Protein AF-A0A9E2BIF4-F1 (afdb_monomer)

Mean predicted aligned error: 12.52 Å

Radius of gyration: 29.65 Å; Cα contacts (8 Å, |Δi|>4): 541; chains: 1; bounding box: 68×60×76 Å

Secondary structure (DSSP, 8-state):
--TTS---GGG-SS-------HHHHHHHHHHHHHHT--PPP--TTS---PEEE-B-GGGGGG--EEEEEPPSEEEPP--GGG--GGGSPP--B---S-----EEEEEETTTTEEEEEEE---S--SSHHHHHHHHHHHHHHHHT-TT-HHHHHHHHHHHIIIIIBSS---TT-HHHHHHHTSHHHHHHHHHHHHHHHHTTSEEE----EEEEEEGGGPPPEEE-S-EE--SSSSBSSEE-SSHHHHHHHHHHHH-BTEEEEEE--TTT---EEEE-TTS-EEEE--SEEEEESSTT-EEEEEEESS--TTHHHHHHHHHHHHHHHHHHHSS-EEEEEEEHHHHHHS---BHHHHHHHH-

Organism: Psychracetigena formicireducens (NCBI:txid2986056)

pLDDT: mean 86.53, std 12.21, range [43.53, 98.62]

Nearest PDB structures (foldseek):
  3zgp-assembly1_A  TM=3.356E-01  e=3.581E+00  Enterococcus faecium
  6th6-assembly1_BQ  TM=1.571E-01  e=1.096E+00  Thermococcus kodakarensis KOD1
  2wg7-assembly2_B  TM=2.438E-01  e=8.202E+00  Oryza sativa

Foldseek 3Di:
DPLPDDADPVPDPDDDDDDDDVVVVVVVVVVCVVVVHDHDDDDPPPDQPWDKKAFDPVQLVLKDKAFDKDAQKDFDDDDLVVDDLVPFAFQAAALDPDFDWDWDWDADPVPRDTPDTDTDPDPQPPFLLSLLLVLLVLLCVLLVPPPCSVNRSVSSVCCLQPGHHNHGDDRRPRSSSVVSSDPVSSVVSSCSSNVVCNVVRIHGDQMAGDGMQIPNVQDIDTANDDWAQASQERIRTARDPDPLVNVVRVLLRQAAFWRHKHFFDVSSVDWHWWQFPSGDTDIGTFTMWTFGPPQREIEGEHEAADDDRRPVRNQVRVQVVQVSCCVNPVHHYYYFYHYSVVPVVDDHRHPVVVVVVRD

Sequence (359 aa):
MFPEEDANIDKSVNVLEVIGPPGLIDILEELENQEGIKFAEFDTGKSLNLTTIFVDENKLDKDIEIPILSPRILIREFYLDEIEIENLPTLSLPLENKVLEMEYIAVDMLKGMEVIKRKWDLPVPQDSKSVIAYYTDQILKQLKIGGAFASFYPLVKKYVVEKLFTEKVDLEDPRVLYKLSSPEVQEQLINLFVNAFKDMTFTEREPKKKDDIKLSDTRPFVWSKLVYPANRCIFNYVPCDNDFETDFAKFLDRADGVTAFSKIVPKIGFFVEYKDSRDNLRLYYPDFVAVTTDESEQIIVETKGREDIDVEPKDKRMRKWCEDVTRLTGSKWSFIRVDQEEFEKYRFKSIKELIATLS

Structure (mmCIF, N/CA/C/O backbone):
data_AF-A0A9E2BIF4-F1
#
_entry.id   AF-A0A9E2BIF4-F1
#
loop_
_atom_site.group_PDB
_atom_site.id
_atom_site.type_symbol
_atom_site.label_atom_id
_atom_site.label_alt_id
_atom_site.label_comp_id
_atom_site.label_asym_id
_atom_site.label_entity_id
_atom_site.label_seq_id
_atom_site.pdbx_PDB_ins_code
_atom_site.Cartn_x
_atom_site.Cartn_y
_atom_site.Cartn_z
_atom_site.occupancy
_atom_site.B_iso_or_equiv
_atom_site.auth_seq_id
_atom_site.auth_comp_id
_atom_site.auth_asym_id
_atom_site.auth_atom_id
_atom_site.pdbx_PDB_model_num
ATOM 1 N N . MET A 1 1 ? -15.741 34.163 -1.294 1.00 49.94 1 MET A N 1
ATOM 2 C CA . MET A 1 1 ? -15.495 33.986 -2.741 1.00 49.94 1 MET A CA 1
ATOM 3 C C . MET A 1 1 ? -15.403 35.388 -3.321 1.00 49.94 1 MET A C 1
ATOM 5 O O . MET A 1 1 ? -16.166 36.220 -2.852 1.00 49.94 1 MET A O 1
ATOM 9 N N . PHE A 1 2 ? -14.431 35.708 -4.177 1.00 52.91 2 PHE A N 1
ATOM 10 C CA . PHE A 1 2 ? -14.283 37.067 -4.715 1.00 52.91 2 PHE A CA 1
ATOM 11 C C . PHE A 1 2 ? -15.405 37.306 -5.738 1.00 52.91 2 PHE A C 1
ATOM 13 O O . PHE A 1 2 ? -15.344 36.707 -6.806 1.00 52.91 2 PHE A O 1
ATOM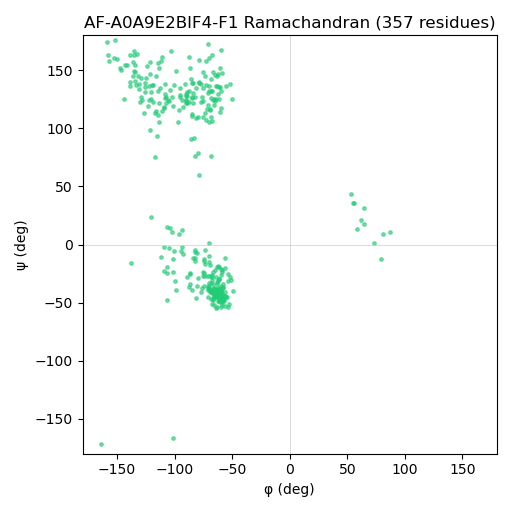 20 N N . PRO A 1 3 ? -16.437 38.120 -5.441 1.00 55.25 3 PRO A N 1
ATOM 21 C CA . PRO A 1 3 ? -17.610 38.259 -6.316 1.00 55.25 3 PRO A CA 1
ATOM 22 C C . PRO A 1 3 ? -17.296 39.001 -7.623 1.00 55.25 3 PRO A C 1
ATOM 24 O O . PRO A 1 3 ? -18.130 39.075 -8.515 1.00 55.25 3 PRO A O 1
ATOM 27 N N . GLU A 1 4 ? -16.102 39.593 -7.711 1.00 54.81 4 GLU A N 1
ATOM 28 C CA . GLU A 1 4 ? -15.666 40.428 -8.831 1.00 54.81 4 GLU A CA 1
ATOM 29 C C . GLU A 1 4 ? -14.881 39.655 -9.905 1.00 54.81 4 GLU A C 1
ATOM 31 O O . GLU A 1 4 ? -14.506 40.239 -10.920 1.00 54.81 4 GLU A O 1
ATOM 36 N N . GLU A 1 5 ? -14.629 38.356 -9.714 1.00 57.72 5 GLU A N 1
ATOM 37 C CA . GLU A 1 5 ? -13.956 37.510 -10.705 1.00 57.72 5 GLU A CA 1
ATOM 38 C C . GLU A 1 5 ? -14.950 36.537 -11.354 1.00 57.72 5 GLU A C 1
ATOM 40 O O . GLU A 1 5 ? -15.569 35.721 -10.673 1.00 57.72 5 GLU A O 1
ATOM 45 N N . ASP A 1 6 ? -15.077 36.592 -12.685 1.00 59.25 6 ASP A N 1
ATOM 46 C CA . ASP A 1 6 ? -15.857 35.611 -13.445 1.00 59.25 6 ASP A CA 1
ATOM 47 C C . ASP A 1 6 ? -15.264 34.205 -13.257 1.00 59.25 6 ASP A C 1
ATOM 49 O O . ASP A 1 6 ? -14.083 33.966 -13.542 1.00 59.25 6 ASP A O 1
ATOM 53 N N . ALA A 1 7 ? -16.095 33.254 -12.825 1.00 63.12 7 ALA A N 1
ATOM 54 C CA . ALA A 1 7 ? -15.699 31.860 -12.681 1.00 63.12 7 ALA A CA 1
ATOM 55 C C . ALA A 1 7 ? -15.254 31.290 -14.041 1.00 63.12 7 ALA A C 1
ATOM 57 O O . ALA A 1 7 ? -16.043 31.161 -14.978 1.00 63.12 7 ALA A O 1
ATOM 58 N N . ASN A 1 8 ? -13.969 30.947 -14.158 1.00 68.00 8 ASN A N 1
ATOM 59 C CA . ASN A 1 8 ? -13.378 30.414 -15.382 1.00 68.00 8 ASN A CA 1
ATOM 60 C C . ASN A 1 8 ? -12.664 29.090 -15.087 1.00 68.00 8 ASN A C 1
ATOM 62 O O . ASN A 1 8 ? -11.640 29.058 -14.397 1.00 68.00 8 ASN A O 1
ATOM 66 N N . ILE A 1 9 ? -13.208 28.003 -15.639 1.00 66.88 9 ILE A N 1
ATOM 67 C CA . ILE A 1 9 ? -12.708 26.634 -15.455 1.00 66.88 9 ILE A CA 1
ATOM 68 C C . ILE A 1 9 ? -11.255 26.511 -15.943 1.00 66.88 9 ILE A C 1
ATOM 70 O O . ILE A 1 9 ? -10.433 25.916 -15.254 1.00 66.88 9 ILE A O 1
ATOM 74 N N . ASP A 1 10 ? -10.901 27.156 -17.059 1.00 66.69 10 ASP A N 1
ATOM 75 C CA . ASP A 1 10 ? -9.570 27.056 -17.681 1.00 66.69 10 ASP A CA 1
ATOM 76 C C . ASP A 1 10 ? -8.472 27.816 -16.915 1.00 66.69 10 ASP A C 1
ATOM 78 O O . ASP A 1 10 ? -7.282 27.597 -17.143 1.00 66.69 10 ASP A O 1
ATOM 82 N N . LYS A 1 11 ? -8.849 28.736 -16.018 1.00 66.12 11 LYS A N 1
ATOM 83 C CA . LYS A 1 11 ? -7.914 29.529 -15.196 1.00 66.12 11 LYS A CA 1
ATOM 84 C C . LYS A 1 11 ? -7.844 29.066 -13.741 1.00 66.12 11 LYS A C 1
ATOM 86 O O . LYS A 1 11 ? -7.080 29.630 -12.958 1.00 66.12 11 LYS A O 1
ATOM 91 N N . SER A 1 12 ? -8.644 28.070 -13.371 1.00 65.44 12 SER A N 1
ATOM 92 C CA . SER A 1 12 ? -8.775 27.612 -11.991 1.00 65.44 12 SER A CA 1
ATOM 93 C C . SER A 1 12 ? -7.729 26.547 -11.657 1.00 65.44 12 SER A C 1
ATOM 95 O O . SER A 1 12 ? -7.558 25.579 -12.389 1.00 65.44 12 SER A O 1
ATOM 97 N N . VAL A 1 13 ? -7.038 26.705 -10.521 1.00 61.66 13 VAL A N 1
ATOM 98 C CA . VAL A 1 13 ? -6.048 25.719 -10.033 1.00 61.66 13 VAL A CA 1
ATOM 99 C C . VAL A 1 13 ? -6.730 24.435 -9.548 1.00 61.66 13 VAL A C 1
ATOM 101 O O . VAL A 1 13 ? -6.180 23.350 -9.690 1.00 61.66 13 VAL A O 1
ATOM 104 N N . ASN A 1 14 ? -7.934 24.555 -8.980 1.00 55.91 14 ASN A N 1
ATOM 105 C CA . ASN A 1 14 ? -8.758 23.433 -8.539 1.00 55.91 14 ASN A CA 1
ATOM 106 C C . ASN A 1 14 ? -10.192 23.636 -9.027 1.00 55.91 14 ASN A C 1
ATOM 108 O O . ASN A 1 14 ? -10.726 24.739 -8.918 1.00 55.91 14 ASN A O 1
ATOM 112 N N . VAL A 1 15 ? -10.814 22.563 -9.514 1.00 71.75 15 VAL A N 1
ATOM 113 C CA . VAL A 1 15 ? -12.198 22.554 -10.003 1.00 71.75 15 VAL A CA 1
ATOM 114 C C . VAL A 1 15 ? -12.967 21.464 -9.259 1.00 71.75 15 VAL A C 1
ATOM 116 O O . VAL A 1 15 ? -12.493 20.333 -9.151 1.00 71.75 15 VAL A O 1
ATOM 119 N N . LEU A 1 16 ? -14.142 21.811 -8.730 1.00 70.38 16 LEU A N 1
ATOM 120 C CA . LEU A 1 16 ? -15.109 20.862 -8.182 1.00 70.38 16 LEU A CA 1
ATOM 121 C C . LEU A 1 16 ? -16.326 20.836 -9.102 1.00 70.38 16 LEU A C 1
ATOM 123 O O . LEU A 1 16 ? -17.043 21.828 -9.210 1.00 70.38 16 LEU A O 1
ATOM 127 N N . GLU A 1 17 ? -16.559 19.698 -9.743 1.00 74.25 17 GLU A N 1
ATOM 128 C CA . GLU A 1 17 ? -17.720 19.490 -10.604 1.00 74.25 17 GLU A CA 1
ATOM 129 C C . GLU A 1 17 ? -18.877 18.923 -9.776 1.00 74.25 17 GLU A C 1
ATOM 131 O O . GLU A 1 17 ? -18.746 17.884 -9.124 1.00 74.25 17 GLU A O 1
ATOM 136 N N . VAL A 1 18 ? -20.021 19.610 -9.795 1.00 72.06 18 VAL A N 1
ATOM 137 C CA . VAL A 1 18 ? -21.237 19.182 -9.097 1.00 72.06 18 VAL A CA 1
ATOM 138 C C . VAL A 1 18 ? -22.263 18.745 -10.135 1.00 72.06 18 VAL A C 1
ATOM 140 O O . VAL A 1 18 ? -22.687 19.536 -10.970 1.00 72.06 18 VAL A O 1
ATOM 143 N N . ILE A 1 19 ? -22.667 17.475 -10.081 1.00 76.56 19 ILE A N 1
ATOM 144 C CA . ILE A 1 19 ? -23.701 16.902 -10.951 1.00 76.56 19 ILE A CA 1
ATOM 145 C C . ILE A 1 19 ? -24.818 16.378 -10.054 1.00 76.56 19 ILE A C 1
ATOM 147 O O . ILE A 1 19 ? -24.569 15.561 -9.164 1.00 76.56 19 ILE A O 1
ATOM 151 N N . GLY A 1 20 ? -26.052 16.824 -10.281 1.00 75.50 20 GLY A N 1
ATOM 152 C CA . GLY A 1 20 ? -27.176 16.425 -9.442 1.00 75.50 20 GLY A CA 1
ATOM 153 C C . GLY A 1 20 ? -28.548 16.579 -10.093 1.00 75.50 20 GLY A C 1
ATOM 154 O O . GLY A 1 20 ? -28.659 17.057 -11.221 1.00 75.50 20 GLY A O 1
ATOM 155 N N . PRO A 1 21 ? -29.603 16.120 -9.398 1.00 85.81 21 PRO A N 1
ATOM 156 C CA . PRO A 1 21 ? -30.980 16.239 -9.864 1.00 85.81 21 PRO A CA 1
ATOM 157 C C . PRO A 1 21 ? -31.432 17.712 -9.891 1.00 85.81 21 PRO A C 1
ATOM 159 O O . PRO A 1 21 ? -30.842 18.524 -9.180 1.00 85.81 21 PRO A O 1
ATOM 162 N N . PRO A 1 22 ? -32.521 18.053 -10.610 1.00 85.50 22 PRO A N 1
ATOM 163 C CA . PRO A 1 22 ? -33.016 19.431 -10.718 1.00 85.50 22 PRO A CA 1
ATOM 164 C C . PRO A 1 22 ? -33.167 20.151 -9.372 1.00 85.50 22 PRO A C 1
ATOM 166 O O . PRO A 1 22 ? -32.723 21.278 -9.232 1.00 85.50 22 PRO A O 1
ATOM 169 N N . GLY A 1 23 ? -33.656 19.457 -8.337 1.00 88.94 23 GLY A N 1
ATOM 170 C CA . GLY A 1 23 ? -33.804 20.057 -7.006 1.00 88.94 23 GLY A CA 1
ATOM 171 C C . GLY A 1 23 ? -32.488 20.450 -6.319 1.00 88.94 23 GLY A C 1
ATOM 172 O O . GLY A 1 23 ? -32.511 21.295 -5.436 1.00 88.94 23 GLY A O 1
ATOM 173 N N . LEU A 1 24 ? -31.342 19.863 -6.695 1.00 85.75 24 LEU A N 1
ATOM 174 C CA . LEU A 1 24 ? -30.034 20.350 -6.238 1.00 85.75 24 LEU A CA 1
ATOM 175 C C . LEU A 1 24 ? -29.637 21.627 -6.988 1.00 85.75 24 LEU A C 1
ATOM 177 O O . LEU A 1 24 ? -29.050 22.515 -6.382 1.00 85.75 24 LEU A O 1
ATOM 181 N N . ILE A 1 25 ? -29.962 21.710 -8.281 1.00 84.31 25 ILE A N 1
ATOM 182 C CA . ILE A 1 25 ? -29.685 22.886 -9.113 1.00 84.31 25 ILE A CA 1
ATOM 183 C C . ILE A 1 25 ? -30.473 24.091 -8.596 1.00 84.31 25 ILE A C 1
ATOM 185 O O . ILE A 1 25 ? -29.873 25.135 -8.380 1.00 84.31 25 ILE A O 1
ATOM 189 N N . ASP A 1 26 ? -31.753 23.908 -8.255 1.00 87.38 26 ASP A N 1
ATOM 190 C CA . ASP A 1 26 ? -32.592 24.967 -7.673 1.00 87.38 26 ASP A CA 1
ATOM 191 C C . ASP A 1 26 ? -31.975 25.550 -6.383 1.00 87.38 26 ASP A C 1
ATOM 193 O O . ASP A 1 26 ? -31.964 26.761 -6.172 1.00 87.38 26 ASP A O 1
ATOM 197 N N . ILE A 1 27 ? -31.413 24.686 -5.524 1.00 89.06 27 ILE A N 1
ATOM 198 C CA . ILE A 1 27 ? -30.732 25.103 -4.286 1.00 89.06 27 ILE A CA 1
ATOM 199 C C . ILE A 1 27 ? -29.452 25.887 -4.600 1.00 89.06 27 ILE A C 1
ATOM 201 O O . ILE A 1 27 ? -29.149 26.869 -3.923 1.00 89.06 27 ILE A O 1
ATOM 205 N N . LEU A 1 28 ? -28.680 25.452 -5.600 1.00 86.12 28 LEU A N 1
ATOM 206 C CA . LEU A 1 28 ? -27.451 26.137 -6.002 1.00 86.12 28 LEU A CA 1
ATOM 207 C C . LEU A 1 28 ? -27.752 27.515 -6.602 1.00 86.12 28 LEU A C 1
ATOM 209 O O . LEU A 1 28 ? -27.087 28.473 -6.221 1.00 86.12 28 LEU A O 1
ATOM 213 N N . GLU A 1 29 ? -28.781 27.635 -7.443 1.00 85.75 29 GLU A N 1
ATOM 214 C CA . GLU A 1 29 ? -29.242 28.919 -7.991 1.00 85.75 29 GLU A CA 1
ATOM 215 C C . GLU A 1 29 ? -29.728 29.869 -6.883 1.00 85.75 29 GLU A C 1
ATOM 217 O O . GLU A 1 29 ? -29.462 31.074 -6.912 1.00 85.75 29 GLU A O 1
ATOM 222 N N . GLU A 1 30 ? -30.427 29.356 -5.864 1.00 88.62 30 GLU A N 1
ATOM 223 C CA . GLU A 1 30 ? -30.837 30.169 -4.715 1.00 88.62 30 GLU A CA 1
ATOM 224 C C . GLU A 1 30 ? -29.617 30.708 -3.946 1.00 88.62 30 GLU A C 1
ATOM 226 O O . GLU A 1 30 ? -29.583 31.888 -3.587 1.00 88.62 30 GLU A O 1
ATOM 231 N N . LEU A 1 31 ? -28.588 29.878 -3.753 1.00 85.81 31 LEU A N 1
ATOM 232 C CA . LEU A 1 31 ? -27.338 30.270 -3.096 1.00 85.81 31 LEU A CA 1
ATOM 233 C C . LEU A 1 31 ? -26.527 31.281 -3.918 1.00 85.81 31 LEU A C 1
ATOM 235 O O . LEU A 1 31 ? -26.012 32.240 -3.346 1.00 85.81 31 LEU A O 1
ATOM 239 N N . GLU A 1 32 ? -26.443 31.114 -5.240 1.00 85.06 32 GLU A N 1
ATOM 240 C CA . GLU A 1 32 ? -25.818 32.089 -6.147 1.00 85.06 32 GLU A CA 1
ATOM 241 C C . GLU A 1 32 ? -26.442 33.477 -5.993 1.00 85.06 32 GLU A C 1
ATOM 243 O O . GLU A 1 32 ? -25.736 34.478 -5.855 1.00 85.06 32 GLU A O 1
ATOM 248 N N . ASN A 1 33 ? -27.776 33.531 -5.936 1.00 85.75 33 ASN A N 1
ATOM 249 C CA . ASN A 1 33 ? -28.519 34.775 -5.763 1.00 85.75 33 ASN A CA 1
ATOM 250 C C . ASN A 1 33 ? -28.322 35.400 -4.373 1.00 85.75 33 ASN A C 1
ATOM 252 O O . ASN A 1 33 ? -28.224 36.623 -4.264 1.00 85.75 33 ASN A O 1
ATOM 256 N N . GLN A 1 34 ? -28.275 34.587 -3.312 1.00 86.19 34 GLN A N 1
ATOM 257 C CA . GLN A 1 34 ? -28.075 35.069 -1.940 1.00 86.19 34 GLN A CA 1
ATOM 258 C C . GLN A 1 34 ? -26.660 35.616 -1.715 1.00 86.19 34 GLN A C 1
ATOM 260 O O . GLN A 1 34 ? -26.496 36.649 -1.065 1.00 86.19 34 GLN A O 1
ATOM 265 N N . GLU A 1 35 ? -25.650 34.940 -2.261 1.00 83.38 35 GLU A N 1
ATOM 266 C CA . GLU A 1 35 ? -24.234 35.273 -2.071 1.00 83.38 35 GLU A CA 1
ATOM 267 C C . GLU A 1 35 ? -23.687 36.210 -3.164 1.00 83.38 35 GLU A C 1
ATOM 269 O O . GLU A 1 35 ? -22.562 36.701 -3.056 1.00 83.38 35 GLU A O 1
ATOM 274 N N . GLY A 1 36 ? -24.468 36.481 -4.217 1.00 82.12 36 GLY A N 1
ATOM 275 C CA . GLY A 1 36 ? -24.064 37.330 -5.340 1.00 82.12 36 GLY A CA 1
ATOM 276 C C . GLY A 1 36 ? -22.896 36.752 -6.142 1.00 82.12 36 GLY A C 1
ATOM 277 O O . GLY A 1 36 ? -22.074 37.507 -6.658 1.00 82.12 36 GLY A O 1
ATOM 278 N N . ILE A 1 37 ? -22.797 35.423 -6.212 1.00 80.19 37 ILE A N 1
ATOM 279 C CA . ILE A 1 37 ? -21.755 34.691 -6.943 1.00 80.19 37 ILE A CA 1
ATOM 280 C C . ILE A 1 37 ? -22.369 33.961 -8.133 1.00 80.19 37 ILE A C 1
ATOM 282 O O . ILE A 1 37 ? -23.559 33.667 -8.134 1.00 80.19 37 ILE A O 1
ATOM 286 N N . LYS A 1 38 ? -21.547 33.637 -9.132 1.00 79.75 38 LYS A N 1
ATOM 287 C CA . LYS A 1 38 ? -21.959 32.799 -10.258 1.00 79.75 38 LYS A CA 1
ATOM 288 C C . LYS A 1 38 ? -20.972 31.655 -10.453 1.00 79.75 38 LYS A C 1
ATOM 290 O O . LYS A 1 38 ? -19.771 31.886 -10.596 1.00 79.75 38 LYS A O 1
ATOM 295 N N . PHE A 1 39 ? -21.469 30.429 -10.448 1.00 79.88 39 PHE A N 1
ATOM 296 C CA . PHE A 1 39 ? -20.730 29.226 -10.778 1.00 79.88 39 PHE A CA 1
ATOM 297 C C . PHE A 1 39 ? -20.534 29.134 -12.295 1.00 79.88 39 PHE A C 1
ATOM 299 O O . PHE A 1 39 ? -21.342 29.608 -13.096 1.00 79.88 39 PHE A O 1
ATOM 306 N N . ALA A 1 40 ? -19.421 28.533 -12.708 1.00 76.44 40 ALA A N 1
ATOM 307 C CA . ALA A 1 40 ? -19.163 28.294 -14.120 1.00 76.44 40 ALA A CA 1
ATOM 308 C C . ALA A 1 40 ? -20.012 27.116 -14.620 1.00 76.44 40 ALA A C 1
ATOM 310 O O . ALA A 1 40 ? -19.948 26.020 -14.064 1.00 76.44 40 ALA A O 1
ATOM 311 N N . GLU A 1 41 ? -20.761 27.328 -15.700 1.00 74.12 41 GLU A N 1
ATOM 312 C CA . GLU A 1 41 ? -21.452 26.261 -16.425 1.00 74.12 41 GLU A CA 1
ATOM 313 C C . GLU A 1 41 ? -20.527 25.628 -17.475 1.00 74.12 41 GLU A C 1
ATOM 315 O O . GLU A 1 41 ? -19.646 26.286 -18.037 1.00 74.12 41 GLU A O 1
ATOM 320 N N . PHE A 1 42 ? -20.750 24.351 -17.787 1.00 69.94 42 PHE A N 1
ATOM 321 C CA . PHE A 1 42 ? -20.053 23.653 -18.865 1.00 69.94 42 PHE A CA 1
ATOM 322 C C . PHE A 1 42 ? -21.025 22.834 -19.720 1.00 69.94 42 PHE A C 1
ATOM 324 O O . PHE A 1 42 ? -22.038 22.324 -19.245 1.00 69.94 42 PHE A O 1
ATOM 331 N N . ASP A 1 43 ? -20.708 22.707 -21.008 1.00 71.44 43 ASP A N 1
ATOM 332 C CA . ASP A 1 43 ? -21.519 21.946 -21.957 1.00 71.44 43 ASP A CA 1
ATOM 333 C C . ASP A 1 43 ? -21.330 20.436 -21.750 1.00 71.44 43 ASP A C 1
ATOM 335 O O . ASP A 1 43 ? -20.283 19.872 -22.078 1.00 71.44 43 ASP A O 1
ATOM 339 N N . THR A 1 44 ? -22.368 19.773 -21.240 1.00 65.25 44 THR A N 1
ATOM 340 C CA . THR A 1 44 ? -22.405 18.312 -21.052 1.00 65.25 44 THR A CA 1
ATOM 341 C C . THR A 1 44 ? -22.474 17.528 -22.369 1.00 65.25 44 THR A C 1
ATOM 343 O O . THR A 1 44 ? -22.200 16.329 -22.381 1.00 65.25 44 THR A O 1
ATOM 346 N N . GLY A 1 45 ? -22.805 18.184 -23.488 1.00 68.19 45 GLY A N 1
ATOM 347 C CA . GLY A 1 45 ? -22.784 17.613 -24.836 1.00 68.19 45 GLY A CA 1
ATOM 348 C C . GLY A 1 45 ? -21.401 17.620 -25.493 1.00 68.19 45 GLY A C 1
ATOM 349 O O . GLY A 1 45 ? -21.200 16.956 -26.515 1.00 68.19 45 GLY A O 1
ATOM 350 N N . LYS A 1 46 ? -20.423 18.330 -24.915 1.00 70.62 46 LYS A N 1
ATOM 351 C CA . LYS A 1 46 ? -19.043 18.354 -25.405 1.00 70.62 46 LYS A CA 1
ATOM 352 C C . LYS A 1 46 ? -18.393 16.993 -25.153 1.00 70.62 46 LYS A C 1
ATOM 354 O O . LYS A 1 46 ? -18.201 16.582 -24.012 1.00 70.62 46 LYS A O 1
ATOM 359 N N . SER A 1 47 ? -18.023 16.285 -26.222 1.00 60.81 47 SER A N 1
ATOM 360 C CA . SER A 1 47 ? -17.351 14.987 -26.103 1.00 60.81 47 SER A CA 1
ATOM 361 C C . SER A 1 47 ? -16.034 15.137 -25.338 1.00 60.81 47 SER A C 1
ATOM 363 O O . SER A 1 47 ? -15.117 15.816 -25.811 1.00 60.81 47 SER A O 1
ATOM 365 N N . LEU A 1 48 ? -15.922 14.480 -24.184 1.00 65.69 48 LEU A N 1
ATOM 366 C CA . LEU A 1 48 ? -14.657 14.359 -23.468 1.00 65.69 48 LEU A CA 1
ATOM 367 C C . LEU A 1 48 ? -13.725 13.472 -24.297 1.00 65.69 48 LEU A C 1
ATOM 369 O O . LEU A 1 48 ? -13.954 12.271 -24.439 1.00 65.69 48 LEU A O 1
ATOM 373 N N . ASN A 1 49 ? -12.681 14.068 -24.870 1.00 68.94 49 ASN A N 1
ATOM 374 C CA . ASN A 1 49 ? -11.644 13.313 -25.562 1.00 68.94 49 ASN A CA 1
ATOM 375 C C . ASN A 1 49 ? -10.688 12.724 -24.518 1.00 68.94 49 ASN A C 1
ATOM 377 O O . ASN A 1 49 ? -9.638 13.293 -24.228 1.00 68.94 49 ASN A O 1
ATOM 381 N N . LEU A 1 50 ? -11.115 11.633 -23.881 1.00 80.88 50 LEU A N 1
ATOM 382 C CA . LEU A 1 50 ? -10.310 10.936 -22.888 1.00 80.88 50 LEU A CA 1
ATOM 383 C C . LEU A 1 50 ? -9.374 9.954 -23.585 1.00 80.88 50 LEU A C 1
ATOM 385 O O . LEU A 1 50 ? -9.804 9.091 -24.355 1.00 80.88 50 LEU A O 1
ATOM 389 N N . THR A 1 51 ? -8.087 10.058 -23.277 1.00 91.12 51 THR A N 1
ATOM 390 C CA . THR A 1 51 ? -7.081 9.155 -23.826 1.00 91.12 51 THR A CA 1
ATOM 391 C C . THR A 1 51 ? -7.326 7.749 -23.293 1.00 91.12 51 THR A C 1
ATOM 393 O O . THR A 1 51 ? -7.379 7.524 -22.085 1.00 91.12 51 THR A O 1
ATOM 396 N N . THR A 1 52 ? -7.468 6.777 -24.190 1.00 95.81 52 THR A N 1
ATOM 397 C CA . THR A 1 52 ? -7.472 5.363 -23.804 1.00 95.81 52 THR A CA 1
ATOM 398 C C . THR A 1 52 ? -6.043 4.841 -23.844 1.00 95.81 52 THR A C 1
ATOM 400 O O . THR A 1 52 ? -5.370 4.944 -24.871 1.00 95.81 52 THR A O 1
ATOM 403 N N . ILE A 1 53 ? -5.587 4.287 -22.727 1.00 97.88 53 ILE A N 1
ATOM 404 C CA . ILE A 1 53 ? -4.308 3.598 -22.599 1.00 97.88 53 ILE A CA 1
ATOM 405 C C . ILE A 1 53 ? -4.529 2.129 -22.934 1.00 97.88 53 ILE A C 1
ATOM 407 O O . ILE A 1 53 ? -5.430 1.491 -22.388 1.00 97.88 53 ILE A O 1
ATOM 411 N N . PHE A 1 54 ? -3.728 1.601 -23.849 1.00 97.75 54 PHE A N 1
ATOM 412 C CA . PHE A 1 54 ? -3.783 0.213 -24.289 1.00 97.75 54 PHE A CA 1
ATOM 413 C C . PHE A 1 54 ? -2.397 -0.268 -24.722 1.00 97.75 54 PHE A C 1
ATOM 415 O O . PHE A 1 54 ? -1.504 0.534 -24.999 1.00 97.75 54 PHE A O 1
ATOM 422 N N . VAL A 1 55 ? -2.220 -1.587 -24.743 1.00 98.19 55 VAL A N 1
ATOM 423 C CA . VAL A 1 55 ? -0.989 -2.255 -25.184 1.00 98.19 55 VAL A CA 1
ATOM 424 C C . VAL A 1 55 ? -0.771 -1.989 -26.673 1.00 98.19 55 VAL A C 1
ATOM 426 O O . VAL A 1 55 ? -1.642 -2.292 -27.485 1.00 98.19 55 VAL A O 1
ATOM 429 N N . ASP A 1 56 ? 0.379 -1.426 -27.036 1.00 97.94 56 ASP A N 1
ATOM 430 C CA . ASP A 1 56 ? 0.768 -1.239 -28.433 1.00 97.94 56 ASP A CA 1
ATOM 431 C C . ASP A 1 56 ? 1.419 -2.526 -28.951 1.00 97.94 56 ASP A C 1
ATOM 433 O O . ASP A 1 56 ? 2.516 -2.900 -28.531 1.00 97.94 56 ASP A O 1
ATOM 437 N N . GLU A 1 57 ? 0.750 -3.210 -29.882 1.00 96.25 57 GLU A N 1
ATOM 438 C CA . GLU A 1 57 ? 1.227 -4.473 -30.464 1.00 96.25 57 GLU A CA 1
ATOM 439 C C . GLU A 1 57 ? 2.592 -4.337 -31.163 1.00 96.25 57 GLU A C 1
ATOM 441 O O . GLU A 1 57 ? 3.320 -5.321 -31.298 1.00 96.25 57 GLU A O 1
ATOM 446 N N . ASN A 1 58 ? 2.993 -3.123 -31.559 1.00 97.38 58 ASN A N 1
ATOM 447 C CA . ASN A 1 58 ? 4.309 -2.874 -32.153 1.00 97.38 58 ASN A CA 1
ATOM 448 C C . ASN A 1 58 ? 5.435 -2.764 -31.113 1.00 97.38 58 ASN A C 1
ATOM 450 O O . ASN A 1 58 ? 6.599 -2.671 -31.497 1.00 97.38 58 ASN A O 1
ATOM 454 N N . LYS A 1 59 ? 5.101 -2.748 -29.816 1.00 97.62 59 LYS A N 1
ATOM 455 C CA . LYS A 1 59 ? 6.035 -2.578 -28.693 1.00 97.62 59 LYS A CA 1
ATOM 456 C C . LYS A 1 59 ? 6.022 -3.770 -27.733 1.00 97.62 59 LYS A C 1
ATOM 458 O O . LYS A 1 59 ? 6.381 -3.634 -26.565 1.00 97.62 59 LYS A O 1
ATOM 463 N N . LEU A 1 60 ? 5.616 -4.952 -28.204 1.00 97.19 60 LEU A N 1
ATOM 464 C CA . LEU A 1 60 ? 5.613 -6.183 -27.399 1.00 97.19 60 LEU A CA 1
ATOM 465 C C . LEU A 1 60 ? 7.016 -6.594 -26.920 1.00 97.19 60 LEU A C 1
ATOM 467 O O . LEU A 1 60 ? 7.144 -7.326 -25.945 1.00 97.19 60 LEU A O 1
ATOM 471 N N . ASP A 1 61 ? 8.078 -6.102 -27.560 1.00 96.19 61 ASP A N 1
ATOM 472 C CA . ASP A 1 61 ? 9.460 -6.262 -27.100 1.00 96.19 61 ASP A CA 1
ATOM 473 C C . ASP A 1 61 ? 9.805 -5.388 -25.873 1.00 96.19 61 ASP A C 1
ATOM 475 O O . ASP A 1 61 ? 10.909 -5.494 -25.340 1.00 96.19 61 ASP A O 1
ATOM 479 N N . LYS A 1 62 ? 8.880 -4.526 -25.424 1.00 97.81 62 LYS A N 1
ATOM 480 C CA . LYS A 1 62 ? 8.973 -3.693 -24.208 1.00 97.81 62 LYS A CA 1
ATOM 481 C C . LYS A 1 62 ? 8.131 -4.220 -23.050 1.00 97.81 62 LYS A C 1
ATOM 483 O O . LYS A 1 62 ? 7.878 -3.486 -22.096 1.00 97.81 62 LYS A O 1
ATOM 488 N N . ASP A 1 63 ? 7.666 -5.460 -23.143 1.00 97.88 63 ASP A N 1
ATOM 489 C CA . ASP A 1 63 ? 6.880 -6.075 -22.085 1.00 97.88 63 ASP A CA 1
ATOM 490 C C . ASP A 1 63 ? 7.723 -6.341 -20.836 1.00 97.88 63 ASP A C 1
ATOM 492 O O . ASP A 1 63 ? 8.894 -6.714 -20.921 1.00 97.88 63 ASP A O 1
ATOM 496 N N . ILE A 1 64 ? 7.115 -6.142 -19.671 1.00 97.75 64 ILE A N 1
ATOM 497 C CA . ILE A 1 64 ? 7.761 -6.321 -18.373 1.00 97.75 64 ILE A CA 1
ATOM 498 C C . ILE A 1 64 ? 6.905 -7.283 -17.561 1.00 97.75 64 ILE A C 1
ATOM 500 O O . ILE A 1 64 ? 5.682 -7.166 -17.506 1.00 97.75 64 ILE A O 1
ATOM 504 N N . GLU A 1 65 ? 7.573 -8.231 -16.917 1.00 97.00 65 GLU A N 1
ATOM 505 C CA . GLU A 1 65 ? 6.957 -9.192 -16.014 1.00 97.00 65 GLU A CA 1
ATOM 506 C C . GLU A 1 65 ? 7.307 -8.825 -14.567 1.00 97.00 65 GLU A C 1
ATOM 508 O O . GLU A 1 65 ? 8.484 -8.663 -14.225 1.00 97.00 65 GLU A O 1
ATOM 513 N N . ILE A 1 66 ? 6.283 -8.648 -13.730 1.00 98.00 66 ILE A N 1
ATOM 514 C CA . ILE A 1 66 ? 6.401 -8.278 -12.317 1.00 98.00 66 ILE A CA 1
ATOM 515 C C . ILE A 1 66 ? 5.898 -9.445 -11.453 1.00 98.00 66 ILE A C 1
ATOM 517 O O . ILE A 1 66 ? 4.694 -9.707 -11.429 1.00 98.00 66 ILE A O 1
ATOM 521 N N . PRO A 1 67 ? 6.771 -10.136 -10.702 1.00 97.56 67 PRO A N 1
ATOM 522 C CA . PRO A 1 67 ? 6.370 -11.250 -9.853 1.00 97.56 67 PRO A CA 1
ATOM 523 C C . PRO A 1 67 ? 5.383 -10.844 -8.757 1.00 97.56 67 PRO A C 1
ATOM 525 O O . PRO A 1 67 ? 5.594 -9.885 -8.016 1.00 97.56 67 PRO A O 1
ATOM 528 N N . ILE A 1 68 ? 4.338 -11.641 -8.564 1.00 96.12 68 ILE A N 1
ATOM 529 C CA . ILE A 1 68 ? 3.432 -11.518 -7.423 1.00 96.12 68 ILE A CA 1
ATOM 530 C C . ILE A 1 68 ? 3.968 -12.385 -6.290 1.00 96.12 68 ILE A C 1
ATOM 532 O O . ILE A 1 68 ? 4.094 -13.607 -6.409 1.00 96.12 68 ILE A O 1
ATOM 536 N N . LEU A 1 69 ? 4.240 -11.757 -5.149 1.00 96.44 69 LEU A N 1
ATOM 537 C CA . LEU A 1 69 ? 4.596 -12.454 -3.918 1.00 96.44 69 LEU A CA 1
ATOM 538 C C . LEU A 1 69 ? 3.377 -12.574 -3.000 1.00 96.44 69 LEU A C 1
ATOM 540 O O . LEU A 1 69 ? 2.507 -11.707 -2.974 1.00 96.44 69 LEU A O 1
ATOM 544 N N . SER A 1 70 ? 3.317 -13.639 -2.201 1.00 93.81 70 SER A N 1
ATOM 545 C CA . SER A 1 70 ? 2.373 -13.692 -1.083 1.00 93.81 70 SER A CA 1
ATOM 546 C C . SER A 1 70 ? 2.679 -12.578 -0.070 1.00 93.81 70 SER A C 1
ATOM 548 O O . SER A 1 70 ? 3.862 -12.316 0.160 1.00 93.81 70 SER A O 1
ATOM 550 N N . PRO A 1 71 ? 1.667 -12.003 0.605 1.00 89.75 71 PRO A N 1
ATOM 551 C CA . PRO A 1 71 ? 1.893 -10.976 1.618 1.00 89.75 71 PRO A CA 1
ATOM 552 C C . PRO A 1 71 ? 2.856 -11.448 2.711 1.00 89.75 71 PRO A C 1
ATOM 554 O O . PRO A 1 71 ? 2.737 -12.572 3.210 1.00 89.75 71 PRO A O 1
ATOM 557 N N . ARG A 1 72 ? 3.792 -10.576 3.088 1.00 90.00 72 ARG A N 1
ATOM 558 C CA . ARG A 1 72 ? 4.676 -10.746 4.243 1.00 90.00 72 ARG A CA 1
ATOM 559 C C . ARG A 1 72 ? 3.925 -10.427 5.527 1.00 90.00 72 ARG A C 1
ATOM 561 O O . ARG A 1 72 ? 4.091 -11.145 6.505 1.00 90.00 72 ARG A O 1
ATOM 568 N N . ILE A 1 73 ? 3.096 -9.382 5.517 1.00 85.00 73 ILE A N 1
ATOM 569 C CA . ILE A 1 73 ? 2.331 -8.921 6.683 1.00 85.00 73 ILE A CA 1
ATOM 570 C C . ILE A 1 73 ? 0.883 -9.399 6.559 1.00 85.00 73 ILE A C 1
ATOM 572 O O . ILE A 1 73 ? 0.178 -9.043 5.617 1.00 85.00 73 ILE A O 1
ATOM 576 N N . LEU A 1 74 ? 0.429 -10.198 7.523 1.00 78.31 74 LEU A N 1
ATOM 577 C CA . LEU A 1 74 ? -0.941 -10.708 7.588 1.00 78.31 74 LEU A CA 1
ATOM 578 C C . LEU A 1 74 ? -1.605 -10.279 8.889 1.00 78.31 74 LEU A C 1
ATOM 580 O O . LEU A 1 74 ? -0.949 -10.224 9.929 1.00 78.31 74 LEU A O 1
ATOM 584 N N . ILE A 1 75 ? -2.914 -10.035 8.837 1.00 72.75 75 ILE A N 1
ATOM 585 C CA . ILE A 1 75 ? -3.730 -9.914 10.046 1.00 72.75 75 ILE A CA 1
ATOM 586 C C . ILE A 1 75 ? -3.785 -11.301 10.694 1.00 72.75 75 ILE A C 1
ATOM 588 O O . ILE A 1 75 ? -4.114 -12.289 10.035 1.00 72.75 75 ILE A O 1
ATOM 592 N N . ARG A 1 76 ? -3.414 -11.380 11.971 1.00 71.75 76 ARG A N 1
ATOM 593 C CA . ARG A 1 76 ? -3.485 -12.601 12.766 1.00 71.75 76 ARG A CA 1
ATOM 594 C C . ARG A 1 76 ? -4.952 -12.965 12.976 1.00 71.75 76 ARG A C 1
ATOM 596 O O . ARG A 1 76 ? -5.760 -12.129 13.374 1.00 71.75 76 ARG A O 1
ATOM 603 N N . GLU A 1 77 ? -5.288 -14.227 12.741 1.00 63.28 77 GLU A N 1
ATOM 604 C CA . GLU A 1 77 ? -6.549 -14.780 13.223 1.00 63.28 77 GLU A CA 1
ATOM 605 C C . GLU A 1 77 ? -6.446 -14.935 14.741 1.00 63.28 77 GLU A C 1
ATOM 607 O O . GLU A 1 77 ? -5.590 -15.664 15.242 1.00 63.28 77 GLU A O 1
ATOM 612 N N . PHE A 1 78 ? -7.276 -14.203 15.479 1.00 61.72 78 PHE A N 1
ATOM 613 C CA . PHE A 1 78 ? -7.302 -14.290 16.933 1.00 61.72 78 PHE A CA 1
ATOM 614 C C . PHE A 1 78 ? -8.139 -15.492 17.364 1.00 61.72 78 PHE A C 1
ATOM 616 O O . PHE A 1 78 ? -9.371 -15.479 17.265 1.00 61.72 78 PHE A O 1
ATOM 623 N N . TYR A 1 79 ? -7.457 -16.512 17.876 1.00 57.94 79 TYR A N 1
ATOM 624 C CA . TYR A 1 79 ? -8.086 -17.606 18.602 1.00 57.94 79 TYR A CA 1
ATOM 625 C C . TYR A 1 79 ? -8.153 -17.230 20.088 1.00 57.94 79 TYR A C 1
ATOM 627 O O . TYR A 1 79 ? -7.170 -16.766 20.665 1.00 57.94 79 TYR A O 1
ATOM 635 N N . LEU A 1 80 ? -9.334 -17.402 20.695 1.00 52.25 80 LEU A N 1
ATOM 636 C CA . LEU A 1 80 ? -9.622 -17.080 22.103 1.00 52.25 80 LEU A CA 1
ATOM 637 C C . LEU A 1 80 ? -8.603 -17.690 23.082 1.00 52.25 80 LEU A C 1
ATOM 639 O O . LEU A 1 80 ? -8.316 -17.093 24.115 1.00 52.25 80 LEU A O 1
ATOM 643 N N . ASP A 1 81 ? -8.039 -18.844 22.730 1.00 53.47 81 ASP A N 1
ATOM 644 C CA . ASP A 1 81 ? -7.173 -19.646 23.596 1.00 53.47 81 ASP A CA 1
ATOM 645 C C . ASP A 1 81 ? -5.762 -19.054 23.774 1.00 53.47 81 ASP A C 1
ATOM 647 O O . ASP A 1 81 ? -5.032 -19.464 24.671 1.00 53.47 81 ASP A O 1
ATOM 651 N N . GLU A 1 82 ? -5.366 -18.082 22.945 1.00 54.88 82 GLU A N 1
ATOM 652 C CA . GLU A 1 82 ? -4.040 -17.448 23.009 1.00 54.88 82 GLU A CA 1
ATOM 653 C C . GLU A 1 82 ? -4.028 -16.151 23.836 1.00 54.88 82 GLU A C 1
ATOM 655 O O . GLU A 1 82 ? -2.966 -15.558 24.042 1.00 54.88 82 GLU A O 1
ATOM 660 N N . ILE A 1 83 ? -5.196 -15.681 24.289 1.00 61.38 83 ILE A N 1
ATOM 661 C CA . ILE A 1 83 ? -5.344 -14.379 24.940 1.00 61.38 83 ILE A CA 1
ATOM 662 C C . ILE A 1 83 ? -5.780 -14.557 26.394 1.00 61.38 83 ILE A C 1
ATOM 664 O O . ILE A 1 83 ? -6.965 -14.592 26.729 1.00 61.38 83 ILE A O 1
ATOM 668 N N . GLU A 1 84 ? -4.796 -14.601 27.283 1.00 67.00 84 GLU A N 1
ATOM 669 C CA . GLU A 1 84 ? -5.030 -14.594 28.724 1.00 67.00 84 GLU A CA 1
ATOM 670 C C . GLU A 1 84 ? -5.315 -13.162 29.205 1.00 67.00 84 GLU A C 1
ATOM 672 O O . GLU A 1 84 ? -4.426 -12.307 29.267 1.00 67.00 84 GLU A O 1
ATOM 677 N N . ILE A 1 85 ? -6.570 -12.898 29.587 1.00 69.75 85 ILE A N 1
ATOM 678 C CA . ILE A 1 85 ? -6.996 -11.658 30.270 1.00 69.75 85 ILE A CA 1
ATOM 679 C C . ILE A 1 85 ? -6.128 -11.381 31.492 1.00 69.75 85 ILE A C 1
ATOM 681 O O . ILE A 1 85 ? -5.950 -10.233 31.901 1.00 69.75 85 ILE A O 1
ATOM 685 N N . GLU A 1 86 ? -5.592 -12.435 32.089 1.00 72.25 86 GLU A N 1
ATOM 686 C CA . GLU A 1 86 ? -4.713 -12.440 33.240 1.00 72.25 86 GLU A CA 1
ATOM 687 C C . GLU A 1 86 ? -3.496 -11.520 33.030 1.00 72.25 86 GLU A C 1
ATOM 689 O O . GLU A 1 86 ? -3.114 -10.835 33.981 1.00 72.25 86 GLU A O 1
ATOM 694 N N . ASN A 1 87 ? -3.016 -11.360 31.791 1.00 79.62 87 ASN A 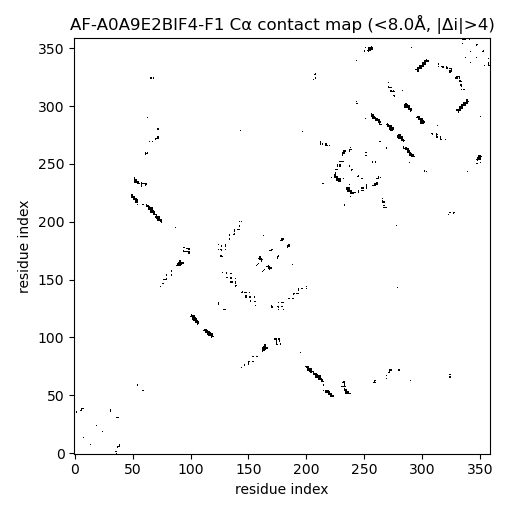N 1
ATOM 695 C CA . ASN A 1 87 ? -1.893 -10.482 31.442 1.00 79.62 87 ASN A CA 1
ATOM 696 C C . ASN A 1 87 ? -2.270 -8.999 31.267 1.00 79.62 87 ASN A C 1
ATOM 698 O O . ASN A 1 87 ? -1.389 -8.140 31.259 1.00 79.62 87 ASN A O 1
ATOM 702 N N . LEU A 1 88 ? -3.562 -8.668 31.149 1.00 84.56 88 LEU A N 1
ATOM 703 C CA . LEU A 1 88 ? -4.009 -7.276 31.047 1.00 84.56 88 LEU A CA 1
ATOM 704 C C . LEU A 1 88 ? -3.982 -6.583 32.421 1.00 84.56 88 LEU A C 1
ATOM 706 O O . LEU A 1 88 ? -4.429 -7.178 33.413 1.00 84.56 88 LEU A O 1
ATOM 710 N N . PRO A 1 89 ? -3.525 -5.319 32.502 1.00 86.19 89 PRO A N 1
ATOM 711 C CA . PRO A 1 89 ? -3.537 -4.573 33.753 1.00 86.19 89 PRO A CA 1
ATOM 712 C C . PRO A 1 89 ? -4.974 -4.288 34.214 1.00 86.19 89 PRO A C 1
ATOM 714 O O . PRO A 1 89 ? -5.891 -4.135 33.405 1.00 86.19 89 PRO A O 1
ATOM 717 N N . THR A 1 90 ? -5.174 -4.230 35.529 1.00 87.38 90 THR A N 1
ATOM 718 C CA . THR A 1 90 ? -6.467 -3.926 36.162 1.00 87.38 90 THR A CA 1
ATOM 719 C C . THR A 1 90 ? -6.647 -2.411 36.251 1.00 87.38 90 THR A C 1
ATOM 721 O O . THR A 1 90 ? -5.795 -1.738 36.831 1.00 87.38 90 THR A O 1
ATOM 724 N N . LEU A 1 91 ? -7.754 -1.867 35.736 1.00 87.50 91 LEU A N 1
ATOM 725 C CA . LEU A 1 91 ? -8.059 -0.431 35.866 1.00 87.50 91 LEU A CA 1
ATOM 726 C C . LEU A 1 91 ? -8.548 -0.060 37.276 1.00 87.50 91 LEU A C 1
ATOM 728 O O . LEU A 1 91 ? -8.365 1.073 37.708 1.00 87.50 91 LEU A O 1
ATOM 732 N N . SER A 1 92 ? -9.095 -1.028 38.022 1.00 86.69 92 SER A N 1
ATOM 733 C CA . SER A 1 92 ? -9.490 -0.889 39.435 1.00 86.69 92 SER A CA 1
ATOM 734 C C . SER A 1 92 ? -10.418 0.304 39.685 1.00 86.69 92 SER A C 1
ATOM 736 O O . SER A 1 92 ? -10.248 1.054 40.647 1.00 86.69 92 SER A O 1
ATOM 738 N N . LEU A 1 93 ? -11.403 0.498 38.809 1.00 89.12 93 LEU A N 1
ATOM 739 C CA . LEU A 1 93 ? -12.350 1.597 38.939 1.00 89.12 93 LEU A CA 1
ATOM 740 C C . LEU A 1 93 ? -13.291 1.354 40.131 1.00 89.12 93 LEU A C 1
ATOM 742 O O . LEU A 1 93 ? -13.850 0.260 40.255 1.00 89.12 93 LEU A O 1
ATOM 746 N N . PRO A 1 94 ? -13.508 2.347 41.010 1.00 88.38 94 PRO A N 1
ATOM 747 C CA . PRO A 1 94 ? -14.463 2.203 42.095 1.00 88.38 94 PRO A CA 1
ATOM 748 C C . PRO A 1 94 ? -15.890 2.185 41.539 1.00 88.38 94 PRO A C 1
ATOM 750 O O . PRO A 1 94 ? -16.257 3.006 40.690 1.00 88.38 94 PRO A O 1
ATOM 753 N N . LEU A 1 95 ? -16.714 1.272 42.053 1.00 86.00 95 LEU A N 1
ATOM 754 C CA . LEU A 1 95 ? -18.138 1.239 41.747 1.00 86.00 95 LEU A CA 1
ATOM 755 C C . LEU A 1 95 ? -18.874 2.232 42.659 1.00 86.00 95 LEU A C 1
ATOM 757 O O . LEU A 1 95 ? -19.255 1.928 43.789 1.00 86.00 95 LEU A O 1
ATOM 761 N N . GLU A 1 96 ? -19.027 3.466 42.181 1.00 82.56 96 GLU A N 1
ATOM 762 C CA . GLU A 1 96 ? -19.791 4.494 42.890 1.00 82.56 96 GLU A CA 1
ATOM 763 C C . GLU A 1 96 ? -21.266 4.084 43.014 1.00 82.56 96 GLU A C 1
ATOM 765 O O . GLU A 1 96 ? -21.847 3.509 42.094 1.00 82.56 96 GLU A O 1
ATOM 770 N N . ASN A 1 97 ? -21.912 4.435 44.130 1.00 80.50 97 ASN A N 1
ATOM 771 C CA . ASN A 1 97 ? -23.350 4.225 44.306 1.00 80.50 97 ASN A CA 1
ATOM 772 C C . ASN A 1 97 ? -24.161 5.308 43.572 1.00 80.50 97 ASN A C 1
ATOM 774 O O . ASN A 1 97 ? -24.871 6.104 44.185 1.00 80.50 97 ASN A O 1
ATOM 778 N N . LYS A 1 98 ? -23.970 5.378 42.254 1.00 75.06 98 LYS A N 1
ATOM 779 C CA . LYS A 1 98 ? -24.664 6.276 41.335 1.00 75.06 98 LYS A CA 1
ATOM 780 C C . LYS A 1 98 ? -25.282 5.452 40.222 1.00 75.06 98 LYS A C 1
ATOM 782 O O . LYS A 1 98 ? -24.666 4.523 39.707 1.00 75.06 98 LYS A O 1
ATOM 787 N N . VAL A 1 99 ? -26.494 5.825 39.857 1.00 71.00 99 VAL A N 1
ATOM 788 C CA . VAL A 1 99 ? -27.239 5.244 38.745 1.00 71.00 99 VAL A CA 1
ATOM 789 C C . VAL A 1 99 ? -27.621 6.369 37.792 1.00 71.00 99 VAL A C 1
ATOM 791 O O . VAL A 1 99 ? -27.681 7.533 38.196 1.00 71.00 99 VAL A O 1
ATOM 794 N N . LEU A 1 100 ? -27.810 6.041 36.514 1.00 64.94 100 LEU A N 1
ATOM 795 C CA . LEU A 1 100 ? -28.181 7.029 35.503 1.00 64.94 100 LEU A CA 1
ATOM 796 C C . LEU A 1 100 ? -29.600 7.513 35.808 1.00 64.94 100 LEU A C 1
ATOM 798 O O . LEU A 1 100 ? -30.566 6.793 35.590 1.00 64.94 100 LEU A O 1
ATOM 802 N N . GLU A 1 101 ? -29.715 8.734 36.323 1.00 64.44 101 GLU A N 1
ATOM 803 C CA . GLU A 1 101 ? -30.984 9.441 36.459 1.00 64.44 101 GLU A CA 1
ATOM 804 C C . GLU A 1 101 ? -30.877 10.772 35.714 1.00 64.44 101 GLU A C 1
ATOM 806 O O . GLU A 1 101 ? -30.041 11.613 36.043 1.00 64.44 101 GLU A O 1
ATOM 811 N N . MET A 1 102 ? -31.720 10.974 34.701 1.00 60.84 102 MET A N 1
ATOM 812 C CA . MET A 1 102 ? -31.865 12.264 34.028 1.00 60.84 102 MET A CA 1
ATOM 813 C C . MET A 1 102 ? -33.213 12.890 34.390 1.00 60.84 102 MET A C 1
ATOM 815 O O . MET A 1 102 ? -34.276 12.350 34.072 1.00 60.84 102 MET A O 1
ATOM 819 N N . GLU A 1 103 ? -33.171 14.055 35.039 1.00 62.53 103 GLU A N 1
ATOM 820 C CA . GLU A 1 103 ? -34.344 14.912 35.221 1.00 62.53 103 GLU A CA 1
ATOM 821 C C . GLU A 1 103 ? -34.408 15.942 34.089 1.00 62.53 103 GLU A C 1
ATOM 823 O O . GLU A 1 103 ? -33.521 16.779 33.937 1.00 62.53 103 GLU A O 1
ATOM 828 N N . TYR A 1 104 ? -35.476 15.889 33.293 1.00 62.69 104 TYR A N 1
ATOM 829 C CA . TYR A 1 104 ? -35.804 16.927 32.325 1.00 62.69 104 TYR A CA 1
ATOM 830 C C . TYR A 1 104 ? -36.689 17.978 32.999 1.00 62.69 104 TYR A C 1
ATOM 832 O O . TYR A 1 104 ? -37.779 17.658 33.490 1.00 62.69 104 TYR A O 1
ATOM 840 N N . ILE A 1 105 ? -36.220 19.227 33.002 1.00 67.50 105 ILE A N 1
ATOM 841 C CA . ILE A 1 105 ? -36.945 20.386 33.527 1.00 67.50 105 ILE A CA 1
ATOM 842 C C . ILE A 1 105 ? -37.185 21.354 32.366 1.00 67.50 105 ILE A C 1
ATOM 844 O O . ILE A 1 105 ? -36.242 21.927 31.824 1.00 67.50 105 ILE A O 1
ATOM 848 N N . ALA A 1 106 ? -38.448 21.538 31.977 1.00 70.06 106 ALA A N 1
ATOM 849 C CA . ALA A 1 106 ? -38.838 22.615 31.072 1.00 70.06 106 ALA A CA 1
ATOM 850 C C . ALA A 1 106 ? -39.203 23.851 31.894 1.00 70.06 106 ALA A C 1
ATOM 852 O O . ALA A 1 106 ? -40.047 23.767 32.790 1.00 70.06 106 ALA A O 1
ATOM 853 N N . VAL A 1 107 ? -38.604 24.993 31.562 1.00 77.62 107 VAL A N 1
ATOM 854 C CA . VAL A 1 107 ? -38.857 26.282 32.219 1.00 77.62 107 VAL A CA 1
ATOM 855 C C . VAL A 1 107 ? -39.502 27.235 31.218 1.00 77.62 107 VAL A C 1
ATOM 857 O O . VAL A 1 107 ? -39.034 27.373 30.088 1.00 77.62 107 VAL A O 1
ATOM 860 N N . ASP A 1 108 ? -40.580 27.900 31.631 1.00 78.94 108 ASP A N 1
ATOM 861 C CA . ASP A 1 108 ? -41.173 28.999 30.872 1.00 78.94 108 ASP A CA 1
ATOM 862 C C . ASP A 1 108 ? -40.209 30.192 30.931 1.00 78.94 108 ASP A C 1
ATOM 864 O O . ASP A 1 108 ? -40.090 30.857 31.961 1.00 78.94 108 ASP A O 1
ATOM 868 N N . MET A 1 109 ? -39.513 30.456 29.823 1.00 71.62 109 MET A N 1
ATOM 869 C CA . MET A 1 109 ? -38.482 31.498 29.708 1.00 71.62 109 MET A CA 1
ATOM 870 C C . MET A 1 109 ? -38.995 32.915 30.019 1.00 71.62 109 MET A C 1
ATOM 872 O O . MET A 1 109 ? -38.195 33.783 30.353 1.00 71.62 109 MET A O 1
ATOM 876 N N . LEU A 1 110 ? -40.307 33.168 29.925 1.00 77.94 110 LEU A N 1
ATOM 877 C CA . LEU A 1 110 ? -40.895 34.488 30.185 1.00 77.94 110 LEU A CA 1
ATOM 878 C C . LEU A 1 110 ? -41.277 34.686 31.653 1.00 77.94 110 LEU A C 1
ATOM 880 O O . LEU A 1 110 ? -41.302 35.817 32.134 1.00 77.94 110 LEU A O 1
ATOM 884 N N . LYS A 1 111 ? -41.601 33.601 32.363 1.00 79.12 111 LYS A N 1
ATOM 885 C CA . LYS A 1 111 ? -42.067 33.650 33.760 1.00 79.12 111 LYS A CA 1
ATOM 886 C C . LYS A 1 111 ? -41.073 33.064 34.761 1.00 79.12 111 LYS A C 1
ATOM 888 O O . LYS A 1 111 ? -41.285 33.204 35.961 1.00 79.12 111 LYS A O 1
ATOM 893 N N . GLY A 1 112 ? -40.027 32.389 34.286 1.00 73.69 112 GLY A N 1
ATOM 894 C CA . GLY A 1 112 ? -39.031 31.709 35.116 1.00 73.69 112 GLY A CA 1
ATOM 895 C C . GLY A 1 112 ? -39.595 30.543 35.933 1.00 73.69 112 GLY A C 1
A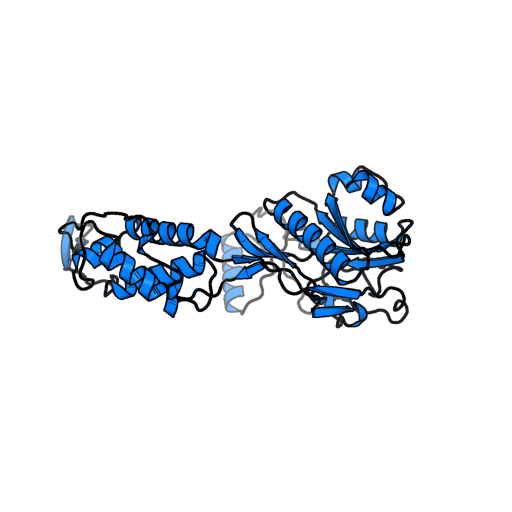TOM 896 O O . GLY A 1 112 ? -38.978 30.141 36.913 1.00 73.69 112 GLY A O 1
ATOM 897 N N . MET A 1 113 ? -40.773 30.023 35.576 1.00 75.69 113 MET A N 1
ATOM 898 C CA . MET A 1 113 ? -41.433 28.944 36.316 1.00 75.69 113 MET A CA 1
ATOM 899 C C . MET A 1 113 ? -41.208 27.598 35.631 1.00 75.69 113 MET A C 1
ATOM 901 O O . MET A 1 113 ? -41.324 27.490 34.409 1.00 75.69 113 MET A O 1
ATOM 905 N N . GLU A 1 114 ? -40.925 26.566 36.424 1.00 81.25 114 GLU A N 1
ATOM 906 C CA . GLU A 1 114 ? -40.868 25.182 35.953 1.00 81.25 114 GLU A CA 1
ATOM 907 C C . GLU A 1 114 ? -42.265 24.733 35.504 1.00 81.25 114 GLU A C 1
ATOM 909 O O . GLU A 1 114 ? -43.217 24.740 36.283 1.00 81.25 114 GLU A O 1
ATOM 914 N N . VAL A 1 115 ? -42.397 24.358 34.232 1.00 76.81 115 VAL A N 1
ATOM 915 C CA . VAL A 1 115 ? -43.678 23.961 33.624 1.00 76.81 115 VAL A CA 1
ATOM 916 C C . VAL A 1 115 ? -43.819 22.446 33.550 1.00 76.81 115 VAL A C 1
ATOM 918 O O . VAL A 1 115 ? -44.930 21.924 33.621 1.00 76.81 115 VAL A O 1
ATOM 921 N N . ILE A 1 116 ? -42.705 21.723 33.398 1.00 76.25 116 ILE A N 1
ATOM 922 C CA . ILE A 1 116 ? -42.689 20.261 33.310 1.00 76.25 116 ILE A CA 1
ATOM 923 C C . ILE A 1 116 ? -41.439 19.743 34.010 1.00 76.25 116 ILE A C 1
ATOM 925 O O . ILE A 1 116 ? -40.328 20.101 33.628 1.00 76.25 116 ILE A O 1
ATOM 929 N N . LYS A 1 117 ? -41.634 18.835 34.968 1.00 72.44 117 LYS A N 1
ATOM 930 C CA . LYS A 1 117 ? -40.578 17.995 35.531 1.00 72.44 117 LYS A CA 1
ATOM 931 C C . LYS A 1 117 ? -40.894 16.540 35.200 1.00 72.44 117 LYS A C 1
ATOM 933 O O . LYS A 1 117 ? -41.918 16.014 35.634 1.00 72.44 117 LYS A O 1
ATOM 938 N N . ARG A 1 118 ? -40.055 15.898 34.388 1.00 69.38 118 ARG A N 1
ATOM 939 C CA . ARG A 1 118 ? -40.192 14.477 34.033 1.00 69.38 118 ARG A CA 1
ATOM 940 C C . ARG A 1 118 ? -38.856 13.772 34.213 1.00 69.38 118 ARG A C 1
ATOM 942 O O . ARG A 1 118 ? -37.832 14.265 33.749 1.00 69.38 118 ARG A O 1
ATOM 949 N N . LYS A 1 119 ? -38.883 12.599 34.846 1.00 63.41 119 LYS A N 1
ATOM 950 C CA . LYS A 1 119 ? -37.801 11.621 34.702 1.00 63.41 119 LYS A CA 1
ATOM 951 C C . LYS A 1 119 ? -37.972 10.970 33.335 1.00 63.41 119 LYS A C 1
ATOM 953 O O . LYS A 1 119 ? -39.071 10.515 33.016 1.00 63.41 119 LYS A O 1
ATOM 958 N N . TRP A 1 120 ? -36.938 11.040 32.506 1.00 56.00 120 TRP A N 1
ATOM 959 C CA . TRP A 1 120 ? -37.005 10.584 31.122 1.00 56.00 120 TRP A CA 1
ATOM 960 C C . TRP A 1 120 ? -36.086 9.378 30.936 1.00 56.00 120 TRP A C 1
ATOM 962 O O . TRP A 1 120 ? -34.882 9.499 31.144 1.00 56.00 120 TRP A O 1
ATOM 972 N N . ASP A 1 121 ? -36.649 8.248 30.504 1.00 50.69 121 ASP A N 1
ATOM 973 C CA . ASP A 1 121 ? -35.898 7.123 29.940 1.00 50.69 121 ASP A CA 1
ATOM 974 C C . ASP A 1 121 ? -35.631 7.437 28.458 1.00 50.69 121 ASP A C 1
ATOM 976 O O . ASP A 1 121 ? -36.322 6.965 27.555 1.00 50.69 121 ASP A O 1
ATOM 980 N N . LEU A 1 122 ? -34.676 8.330 28.186 1.00 43.53 122 LEU A N 1
ATOM 981 C CA . LEU A 1 122 ? -34.094 8.450 26.841 1.00 43.53 122 LEU A CA 1
ATOM 982 C C . LEU A 1 122 ? -33.451 7.106 26.446 1.00 43.53 122 LEU A C 1
ATOM 984 O O . LEU A 1 122 ? -33.250 6.271 27.328 1.00 43.53 122 LEU A O 1
ATOM 988 N N . PRO A 1 123 ? -33.076 6.855 25.174 1.00 49.28 123 PRO A N 1
ATOM 989 C CA . PRO A 1 123 ? -32.231 5.710 24.856 1.00 49.28 123 PRO A CA 1
ATOM 990 C C . PRO A 1 123 ? -30.822 5.943 25.429 1.00 49.28 123 PRO A C 1
ATOM 992 O O . PRO A 1 123 ? -29.875 6.294 24.734 1.00 49.28 123 PRO A O 1
ATOM 995 N N . VAL A 1 124 ? -30.715 5.774 26.742 1.00 59.44 124 VAL A N 1
ATOM 996 C CA . VAL A 1 124 ? -29.534 5.331 27.466 1.00 59.44 124 VAL A CA 1
ATOM 997 C C . VAL A 1 124 ? -29.219 3.927 26.929 1.00 59.44 124 VAL A C 1
ATOM 999 O O . VAL A 1 124 ? -30.144 3.240 26.471 1.00 59.44 124 VAL A O 1
ATOM 1002 N N . PRO A 1 125 ? -27.958 3.464 26.927 1.00 64.06 125 PRO A N 1
ATOM 1003 C CA . PRO A 1 125 ? -27.702 2.068 26.611 1.00 64.06 125 PRO A CA 1
ATOM 1004 C C . PRO A 1 125 ? -28.612 1.181 27.469 1.00 64.06 125 PRO A C 1
ATOM 1006 O O . PRO A 1 125 ? -28.665 1.359 28.682 1.00 64.06 125 PRO A O 1
ATOM 1009 N N . GLN A 1 126 ? -29.391 0.297 26.839 1.00 73.00 126 GLN A N 1
ATOM 1010 C CA . GLN A 1 126 ? -30.454 -0.424 27.554 1.00 73.00 126 GLN A CA 1
ATOM 1011 C C . GLN A 1 126 ? -29.899 -1.400 28.590 1.00 73.00 126 GLN A C 1
ATOM 1013 O O . GLN A 1 126 ? -30.551 -1.689 29.589 1.00 73.00 126 GLN A O 1
ATOM 1018 N N . ASP A 1 127 ? -28.689 -1.895 28.349 1.00 86.50 127 ASP A N 1
ATOM 1019 C CA . ASP A 1 127 ? -28.023 -2.861 29.198 1.00 86.50 127 ASP A CA 1
ATOM 1020 C C . ASP A 1 127 ? -26.498 -2.805 29.004 1.00 86.50 127 ASP A C 1
ATOM 1022 O O . ASP A 1 127 ? -25.978 -2.376 27.965 1.00 86.50 127 ASP A O 1
ATOM 1026 N N . SER A 1 128 ? -25.764 -3.285 30.008 1.00 91.88 128 SER A N 1
ATOM 1027 C CA . SER A 1 128 ? -24.299 -3.292 30.006 1.00 91.88 128 SER A CA 1
ATOM 1028 C C . SER A 1 128 ? -23.707 -4.123 28.860 1.00 91.88 128 SER A C 1
ATOM 1030 O O . SER A 1 128 ? -22.622 -3.811 28.371 1.00 91.88 128 SER A O 1
ATOM 1032 N N . LYS A 1 129 ? -24.394 -5.176 28.389 1.00 94.00 129 LYS A N 1
ATOM 1033 C CA . LYS A 1 129 ? -23.898 -6.057 27.316 1.00 94.00 129 LYS A CA 1
ATOM 1034 C C . LYS A 1 129 ? -23.897 -5.328 25.977 1.00 94.00 129 LYS A C 1
ATOM 1036 O O . LYS A 1 129 ? -22.959 -5.529 25.208 1.00 94.00 129 LYS A O 1
ATOM 1041 N N . SER A 1 130 ? -24.884 -4.470 25.730 1.00 92.12 130 SER A N 1
ATOM 1042 C CA . SER A 1 130 ? -24.938 -3.599 24.551 1.00 92.12 130 SER A CA 1
ATOM 1043 C C . SER A 1 130 ? -23.788 -2.584 24.533 1.00 92.12 130 SER A C 1
ATOM 1045 O O . SER A 1 130 ? -23.147 -2.400 23.499 1.00 92.12 130 SER A O 1
ATOM 1047 N N . VAL A 1 131 ? -23.446 -1.990 25.685 1.00 93.25 131 VAL A N 1
ATOM 1048 C CA . VAL A 1 131 ? -22.274 -1.098 25.805 1.00 93.25 131 VAL A CA 1
ATOM 1049 C C . VAL A 1 131 ? -20.973 -1.856 25.538 1.00 93.25 131 VAL A C 1
ATOM 1051 O O . VAL A 1 131 ? -20.131 -1.406 24.766 1.00 93.25 131 VAL A O 1
ATOM 1054 N N . ILE A 1 132 ? -20.828 -3.051 26.116 1.00 95.88 132 ILE A N 1
ATOM 1055 C CA . ILE A 1 132 ? -19.661 -3.916 25.889 1.00 95.88 132 ILE A CA 1
ATOM 1056 C C . ILE A 1 132 ? -19.548 -4.316 24.412 1.00 95.88 132 ILE A C 1
ATOM 1058 O O . ILE A 1 132 ? -18.444 -4.338 23.866 1.00 95.88 132 ILE A O 1
ATOM 1062 N N . ALA A 1 133 ? -20.669 -4.611 23.748 1.00 95.06 133 ALA A N 1
ATOM 1063 C CA . ALA A 1 133 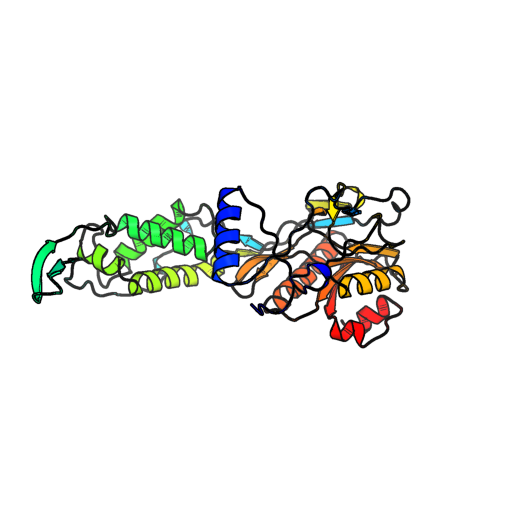? -20.700 -4.899 22.316 1.00 95.06 133 ALA A CA 1
ATOM 1064 C C . ALA A 1 133 ? -20.215 -3.698 21.495 1.00 95.06 133 ALA A C 1
ATOM 1066 O O . ALA A 1 133 ? -19.368 -3.861 20.619 1.00 95.06 133 ALA A O 1
ATOM 1067 N N . TYR A 1 134 ? -20.669 -2.489 21.831 1.00 94.00 134 TYR A N 1
ATOM 1068 C CA . TYR A 1 134 ? -20.181 -1.263 21.204 1.00 94.00 134 TYR A CA 1
ATOM 1069 C C . TYR A 1 134 ? -18.672 -1.059 21.422 1.00 94.00 134 TYR A C 1
ATOM 1071 O O . TYR A 1 134 ? -17.951 -0.790 20.463 1.00 94.00 134 TYR A O 1
ATOM 1079 N N . TYR A 1 135 ? -18.158 -1.263 22.639 1.00 95.69 135 TYR A N 1
ATOM 1080 C CA . TYR A 1 135 ? -16.713 -1.175 22.909 1.00 95.69 135 TYR A CA 1
ATOM 1081 C C . TYR A 1 135 ? -15.918 -2.202 22.125 1.00 95.69 135 TYR A C 1
ATOM 1083 O O . TYR A 1 135 ? -14.882 -1.870 21.560 1.00 95.69 135 TYR A O 1
ATOM 1091 N N . THR A 1 136 ? -16.438 -3.423 22.029 1.00 94.38 136 THR A N 1
ATOM 1092 C CA . THR A 1 136 ? -15.840 -4.484 21.219 1.00 94.38 136 THR A CA 1
ATOM 1093 C C . THR A 1 136 ? -15.733 -4.059 19.754 1.00 94.38 136 THR A C 1
ATOM 1095 O O . THR A 1 136 ? -14.668 -4.198 19.158 1.00 94.38 136 THR A O 1
ATOM 1098 N N . ASP A 1 137 ? -16.799 -3.495 19.182 1.00 93.19 137 ASP A N 1
ATOM 1099 C CA . ASP A 1 137 ? -16.794 -2.998 17.802 1.00 93.19 137 ASP A CA 1
ATOM 1100 C C . ASP A 1 137 ? -15.785 -1.856 17.608 1.00 93.19 137 ASP A C 1
ATOM 1102 O O . ASP A 1 137 ? -14.990 -1.882 16.669 1.00 93.19 137 ASP A O 1
ATOM 1106 N N . GLN A 1 138 ? -15.733 -0.895 18.537 1.00 93.62 138 GLN A N 1
ATOM 1107 C CA . GLN A 1 138 ? -14.761 0.199 18.473 1.00 93.62 138 GLN A CA 1
ATOM 1108 C C . GLN A 1 138 ? -13.313 -0.294 18.576 1.00 93.62 138 GLN A C 1
ATOM 1110 O O . GLN A 1 138 ? -12.467 0.161 17.804 1.00 93.62 138 GLN A O 1
ATOM 1115 N N . ILE A 1 139 ? -13.025 -1.243 19.471 1.00 91.62 139 ILE A N 1
ATOM 1116 C CA . ILE A 1 139 ? -11.705 -1.878 19.591 1.00 91.62 139 ILE A CA 1
ATOM 1117 C C . ILE A 1 139 ? -11.328 -2.544 18.267 1.00 91.62 139 ILE A C 1
ATOM 1119 O O . ILE A 1 139 ? -10.265 -2.264 17.718 1.00 91.62 139 ILE A O 1
ATOM 1123 N N . LEU A 1 140 ? -12.208 -3.383 17.713 1.00 87.94 140 LEU A N 1
ATOM 1124 C CA . LEU A 1 140 ? -11.954 -4.092 16.456 1.00 87.94 140 LEU A CA 1
ATOM 1125 C C . LEU A 1 140 ? -11.769 -3.139 15.279 1.00 87.94 140 LEU A C 1
ATOM 1127 O O . LEU A 1 140 ? -10.908 -3.369 14.432 1.00 87.94 140 LEU A O 1
ATOM 1131 N N . LYS A 1 141 ? -12.534 -2.047 15.240 1.00 87.75 141 LYS A N 1
ATOM 1132 C CA . LYS A 1 141 ? -12.410 -1.005 14.222 1.00 87.75 141 LYS A CA 1
ATOM 1133 C C . LYS A 1 141 ? -11.068 -0.281 14.310 1.00 87.75 141 LYS A C 1
ATOM 1135 O O . LYS A 1 141 ? -10.460 -0.021 13.273 1.00 87.75 141 LYS A O 1
ATOM 1140 N N . GLN A 1 142 ? -10.590 0.014 15.519 1.00 86.94 142 GLN A N 1
ATOM 1141 C CA . GLN A 1 142 ? -9.277 0.630 15.730 1.00 86.94 142 GLN A CA 1
ATOM 1142 C C . GLN A 1 142 ? -8.122 -0.336 15.439 1.00 86.94 142 GLN A C 1
ATOM 1144 O O . GLN A 1 142 ? -7.140 0.070 14.824 1.00 86.94 142 GLN A O 1
ATOM 1149 N N . LEU A 1 143 ? -8.270 -1.617 15.789 1.00 81.50 143 LEU A N 1
ATOM 1150 C CA . LEU A 1 143 ? -7.321 -2.679 15.433 1.00 81.50 143 LEU A CA 1
ATOM 1151 C C . LEU A 1 143 ? -7.416 -3.102 13.953 1.00 81.50 143 LEU A C 1
ATOM 1153 O O . LEU A 1 143 ? -6.540 -3.800 13.451 1.00 81.50 143 LEU A O 1
ATOM 1157 N N . LYS A 1 144 ? -8.473 -2.683 13.244 1.00 76.50 144 LYS A N 1
ATOM 1158 C CA . LYS A 1 144 ? -8.801 -3.058 11.856 1.00 76.50 144 LYS A CA 1
ATOM 1159 C C . LYS A 1 144 ? -8.923 -4.569 11.634 1.00 76.50 144 LYS A C 1
ATOM 1161 O O . LYS A 1 144 ? -8.595 -5.077 10.562 1.00 76.50 144 LYS A O 1
ATOM 1166 N N . ILE A 1 145 ? -9.439 -5.283 12.630 1.00 76.50 145 ILE A N 1
ATOM 1167 C CA . ILE A 1 145 ? -9.675 -6.726 12.555 1.00 76.50 145 ILE A CA 1
ATOM 1168 C C . ILE A 1 145 ? -11.140 -6.960 12.181 1.00 76.50 145 ILE A C 1
ATOM 1170 O O . ILE A 1 145 ? -12.046 -6.806 13.000 1.00 76.50 145 ILE A O 1
ATOM 1174 N N . GLY A 1 146 ? -11.381 -7.345 10.930 1.00 73.94 146 GLY A N 1
ATOM 1175 C CA . GLY A 1 146 ? -12.708 -7.762 10.479 1.00 73.94 146 GLY A CA 1
ATOM 1176 C C . GLY A 1 146 ? -13.085 -9.147 11.014 1.00 73.94 146 GLY A C 1
ATOM 1177 O O . GLY A 1 146 ? -12.235 -10.021 11.143 1.00 73.94 146 GLY A O 1
ATOM 1178 N N . GLY A 1 147 ? -14.368 -9.364 11.314 1.00 76.00 147 GLY A N 1
ATOM 1179 C CA . GLY A 1 147 ? -14.914 -10.703 11.584 1.00 76.00 147 GLY A CA 1
ATOM 1180 C C . GLY A 1 147 ? -14.544 -11.345 12.929 1.00 76.00 147 GLY A C 1
ATOM 1181 O O . GLY A 1 147 ? -15.013 -12.442 13.209 1.00 76.00 147 GLY A O 1
ATOM 1182 N N . ALA A 1 148 ? -13.774 -10.676 13.794 1.00 81.75 148 ALA A N 1
ATOM 1183 C CA . ALA A 1 148 ? -13.332 -11.228 15.083 1.00 81.75 148 ALA A CA 1
ATOM 1184 C C . ALA A 1 148 ? -14.243 -10.882 16.279 1.00 81.75 148 ALA A C 1
ATOM 1186 O O . ALA A 1 148 ? -13.869 -11.110 17.430 1.00 81.75 148 ALA A O 1
ATOM 1187 N N . PHE A 1 149 ? -15.451 -10.359 16.036 1.00 88.12 149 PHE A N 1
ATOM 1188 C CA . PHE A 1 149 ? -16.389 -9.967 17.099 1.00 88.12 149 PHE A CA 1
ATOM 1189 C C . PHE A 1 149 ? -16.725 -11.119 18.049 1.00 88.12 149 PHE A C 1
ATOM 1191 O O . PHE A 1 149 ? -16.692 -10.944 19.265 1.00 88.12 149 PHE A O 1
ATOM 1198 N N . ALA A 1 150 ? -16.986 -12.311 17.506 1.00 87.75 150 ALA A N 1
ATOM 1199 C CA . ALA A 1 150 ? -17.318 -13.492 18.300 1.00 87.75 150 ALA A CA 1
ATOM 1200 C C . ALA A 1 150 ? -16.185 -13.910 19.257 1.00 87.75 150 ALA A C 1
ATOM 1202 O O . ALA A 1 150 ? -16.468 -14.423 20.337 1.00 87.75 150 ALA A O 1
ATOM 1203 N N . SER A 1 151 ? -14.926 -13.646 18.888 1.00 82.38 151 SER A N 1
ATOM 1204 C CA . SER A 1 151 ? -13.751 -13.928 19.719 1.00 82.38 151 SER A CA 1
ATOM 1205 C C . SER A 1 151 ? -13.457 -12.801 20.715 1.00 82.38 151 SER A C 1
ATOM 1207 O O . SER A 1 151 ? -13.118 -13.065 21.863 1.00 82.38 151 SER A O 1
ATOM 1209 N N . PHE A 1 152 ? -13.609 -11.534 20.318 1.00 87.06 152 PHE A N 1
ATOM 1210 C CA . PHE A 1 152 ? -13.281 -10.394 21.185 1.00 87.06 152 PHE A CA 1
ATOM 1211 C C . PHE A 1 152 ? -14.374 -10.071 22.208 1.00 87.06 152 PHE A C 1
ATOM 1213 O O . PHE A 1 152 ? -14.060 -9.709 23.339 1.00 87.06 152 PHE A O 1
ATOM 1220 N N . TYR A 1 153 ? -15.654 -10.218 21.860 1.00 92.50 153 TYR A N 1
ATOM 1221 C CA . TYR A 1 153 ? -16.748 -9.856 22.764 1.00 92.50 153 TYR A CA 1
ATOM 1222 C C . TYR A 1 153 ? -16.693 -10.605 24.114 1.00 92.50 153 TYR A C 1
ATOM 1224 O O . TYR A 1 153 ? -16.773 -9.948 25.158 1.00 92.50 153 TYR A O 1
ATOM 1232 N N . PRO A 1 154 ? -16.501 -11.944 24.158 1.00 91.75 154 PRO A N 1
ATOM 1233 C CA . PRO A 1 154 ? -16.362 -12.668 25.422 1.00 91.75 154 PRO A CA 1
ATOM 1234 C C . PRO A 1 154 ? -15.173 -12.190 26.261 1.00 91.75 154 PRO A C 1
ATOM 1236 O O . PRO A 1 154 ? -15.279 -12.127 27.486 1.00 91.75 154 PRO A O 1
ATOM 1239 N N . LEU A 1 155 ? -14.070 -11.818 25.606 1.00 90.44 155 LEU A N 1
ATOM 1240 C CA . LEU A 1 155 ? -12.855 -11.322 26.246 1.00 90.44 155 LEU A CA 1
ATOM 1241 C C . LEU A 1 155 ? -13.102 -9.974 26.936 1.00 90.4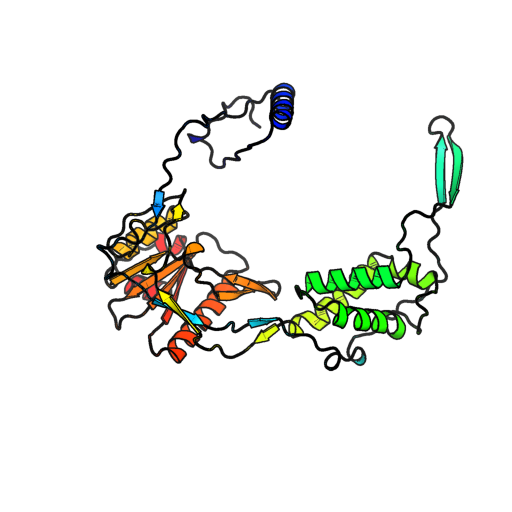4 155 LEU A C 1
ATOM 1243 O O . LEU A 1 155 ? -12.842 -9.829 28.131 1.00 90.44 155 LEU A O 1
ATOM 1247 N N . VAL A 1 156 ? -13.672 -9.009 26.208 1.00 93.38 156 VAL A N 1
ATOM 1248 C CA . VAL A 1 156 ? -14.020 -7.689 26.756 1.00 93.38 156 VAL A CA 1
ATOM 1249 C C . VAL A 1 156 ? -15.032 -7.843 27.890 1.00 93.38 156 VAL A C 1
ATOM 1251 O O . VAL A 1 156 ? -14.862 -7.261 28.959 1.00 93.38 156 VAL A O 1
ATOM 1254 N N . LYS A 1 157 ? -16.047 -8.697 27.710 1.00 95.00 157 LYS A N 1
ATOM 1255 C CA . LYS A 1 157 ? -17.044 -8.988 28.744 1.00 95.00 157 LYS A CA 1
ATOM 1256 C C . LYS A 1 157 ? -16.411 -9.555 30.018 1.00 95.00 157 LYS A C 1
ATOM 1258 O O . LYS A 1 157 ? -16.724 -9.072 31.104 1.00 95.00 157 LYS A O 1
ATOM 1263 N N . LYS A 1 158 ? -15.530 -10.559 29.910 1.00 92.62 158 LYS A N 1
ATOM 1264 C CA . LYS A 1 158 ? -14.837 -11.149 31.070 1.00 92.62 158 LYS A CA 1
ATOM 1265 C C . LYS A 1 158 ? -13.939 -10.109 31.753 1.00 92.62 158 LYS A C 1
ATOM 1267 O O . LYS A 1 158 ? -13.961 -10.020 32.976 1.00 92.62 158 LYS A O 1
ATOM 1272 N N . TYR A 1 159 ? -13.245 -9.253 30.998 1.00 94.06 159 TYR A N 1
ATOM 1273 C CA . TYR A 1 159 ? -12.458 -8.154 31.572 1.00 94.06 159 TYR A CA 1
ATOM 1274 C C . TYR A 1 159 ? -13.325 -7.166 32.366 1.00 94.06 159 TYR A C 1
ATOM 1276 O O . TYR A 1 159 ? -12.967 -6.803 33.484 1.00 94.06 159 TYR A O 1
ATOM 1284 N N . VAL A 1 160 ? -14.489 -6.771 31.838 1.00 94.94 160 VAL A N 1
ATOM 1285 C CA . VAL A 1 160 ? -15.422 -5.880 32.550 1.00 94.94 160 VAL A CA 1
ATOM 1286 C C . VAL A 1 160 ? -15.894 -6.489 33.869 1.00 94.94 160 VAL A C 1
ATOM 1288 O O . VAL A 1 160 ? -15.914 -5.799 34.884 1.00 94.94 160 VAL A O 1
ATOM 1291 N N . VAL A 1 161 ? -16.224 -7.782 33.868 1.00 94.69 161 VAL A N 1
ATOM 1292 C CA . VAL A 1 161 ? -16.702 -8.494 35.062 1.00 94.69 161 VAL A CA 1
ATOM 1293 C C . VAL A 1 161 ? -15.600 -8.682 36.105 1.00 94.69 161 VAL A C 1
ATOM 1295 O O . VAL A 1 161 ? -15.880 -8.605 37.298 1.00 94.69 161 VAL A O 1
ATOM 1298 N N . GLU A 1 162 ? -14.364 -8.956 35.678 1.00 92.88 162 GLU A N 1
ATOM 1299 C CA . GLU A 1 162 ? -13.312 -9.445 36.579 1.00 92.88 162 GLU A CA 1
ATOM 1300 C C . GLU A 1 162 ? -12.192 -8.449 36.891 1.00 92.88 162 GLU A C 1
ATOM 1302 O O . GLU A 1 162 ? -11.508 -8.631 37.897 1.00 92.88 162 GLU A O 1
ATOM 1307 N N . LYS A 1 163 ? -11.965 -7.439 36.042 1.00 92.56 163 LYS A N 1
ATOM 1308 C CA . LYS A 1 163 ? -10.775 -6.570 36.109 1.00 92.56 163 LYS A CA 1
ATOM 1309 C C . LYS A 1 163 ? -11.024 -5.075 35.896 1.00 92.56 163 LYS A C 1
ATOM 1311 O O . LYS A 1 163 ? -10.141 -4.274 36.204 1.00 92.56 163 LYS A O 1
ATOM 1316 N N . LEU A 1 164 ? -12.173 -4.666 35.358 1.00 93.44 164 LEU A N 1
ATOM 1317 C CA . LEU A 1 164 ? -12.441 -3.238 35.162 1.00 93.44 164 LEU A CA 1
ATOM 1318 C C . LEU A 1 164 ? -12.618 -2.512 36.504 1.00 93.44 164 LEU A C 1
ATOM 1320 O O . LEU A 1 164 ? -12.101 -1.409 36.682 1.00 93.44 164 LEU A O 1
ATOM 1324 N N . PHE A 1 165 ? -13.317 -3.143 37.446 1.00 93.06 165 PHE A N 1
ATOM 1325 C CA . PHE A 1 165 ? -13.648 -2.568 38.747 1.00 93.06 165 PHE A CA 1
ATOM 1326 C C . PHE A 1 165 ? -12.771 -3.131 39.872 1.00 93.06 165 PHE A C 1
ATOM 1328 O O . PHE A 1 165 ? -12.086 -4.138 39.706 1.00 93.06 165 PHE A O 1
ATOM 1335 N N . THR A 1 166 ? -12.798 -2.481 41.038 1.00 91.00 166 THR A N 1
ATOM 1336 C CA . THR A 1 166 ? -12.113 -2.953 42.262 1.00 91.00 166 THR A CA 1
ATOM 1337 C C . THR A 1 166 ? -12.633 -4.292 42.785 1.00 91.00 166 THR A C 1
ATOM 1339 O O . THR A 1 166 ? -11.971 -4.948 43.585 1.00 91.00 166 THR A O 1
ATOM 1342 N N . GLU A 1 167 ? -13.832 -4.681 42.365 1.00 90.75 167 GLU A N 1
ATOM 1343 C CA . GLU A 1 167 ? -14.512 -5.910 42.751 1.00 90.75 167 GLU A CA 1
ATOM 1344 C C . GLU A 1 167 ? -15.114 -6.590 41.519 1.00 90.75 167 GLU A C 1
ATOM 1346 O O . GLU A 1 167 ? -15.265 -5.967 40.467 1.00 90.75 167 GLU A O 1
ATOM 1351 N N . LYS A 1 168 ? -15.469 -7.874 41.644 1.00 93.19 168 LYS A N 1
ATOM 1352 C CA . LYS A 1 168 ? -16.241 -8.549 40.597 1.00 93.19 168 LYS A CA 1
ATOM 1353 C C . LYS A 1 168 ? -17.648 -7.969 40.556 1.00 93.19 168 LYS A C 1
ATOM 1355 O O . LYS A 1 168 ? -18.293 -7.870 41.597 1.00 93.19 168 LYS A O 1
ATOM 1360 N N . VAL A 1 169 ? -18.125 -7.636 39.361 1.00 93.94 169 VAL A N 1
ATOM 1361 C CA . VAL A 1 169 ? -19.421 -6.969 39.180 1.00 93.94 169 VAL A CA 1
ATOM 1362 C C . VAL A 1 169 ? -20.442 -7.844 38.461 1.00 93.94 169 VAL A C 1
ATOM 1364 O O . VAL A 1 169 ? -20.090 -8.688 37.635 1.00 93.94 169 VAL A O 1
ATOM 1367 N N . ASP A 1 170 ? -21.720 -7.607 38.751 1.00 94.00 170 ASP A N 1
ATOM 1368 C CA . ASP A 1 170 ? -22.840 -8.137 37.975 1.00 94.00 170 ASP A CA 1
ATOM 1369 C C . ASP A 1 170 ? -23.206 -7.145 36.861 1.00 94.00 170 ASP A C 1
ATOM 1371 O O . ASP A 1 170 ? -23.390 -5.958 37.114 1.00 94.00 170 ASP A O 1
ATOM 1375 N N . LEU A 1 171 ? -23.317 -7.615 35.618 1.00 93.88 171 LEU A N 1
ATOM 1376 C CA . LEU A 1 171 ? -23.658 -6.763 34.473 1.00 93.88 171 LEU A CA 1
ATOM 1377 C C . LEU A 1 171 ? -25.104 -6.254 34.512 1.00 93.88 171 LEU A C 1
ATOM 1379 O O . LEU A 1 171 ? -25.410 -5.291 33.807 1.00 93.88 171 LEU A O 1
ATOM 1383 N N . GLU A 1 172 ? -25.966 -6.889 35.309 1.00 92.12 172 GLU A N 1
ATOM 1384 C CA . GLU A 1 172 ? -27.339 -6.439 35.553 1.00 92.12 172 GLU A CA 1
ATOM 1385 C C . GLU A 1 172 ? -27.414 -5.342 36.639 1.00 92.12 172 GLU A C 1
ATOM 1387 O O . GLU A 1 172 ? -28.479 -4.768 36.857 1.00 92.12 172 GLU A O 1
ATOM 1392 N N . ASP A 1 173 ? -26.300 -5.010 37.313 1.00 90.25 173 ASP A N 1
ATOM 1393 C CA . ASP A 1 173 ? -26.240 -3.903 38.274 1.00 90.25 173 ASP A CA 1
ATOM 1394 C C . ASP A 1 173 ? -26.312 -2.542 37.542 1.00 90.25 173 ASP A C 1
ATOM 1396 O O . ASP A 1 173 ? -25.415 -2.209 36.756 1.00 90.25 173 ASP A O 1
ATOM 1400 N N . PRO A 1 174 ? -27.320 -1.689 37.819 1.00 86.75 174 PRO A N 1
ATOM 1401 C CA . PRO A 1 174 ? -27.458 -0.382 37.173 1.00 86.75 174 PRO A CA 1
ATOM 1402 C C . PRO A 1 174 ? -26.259 0.561 37.382 1.00 86.75 174 PRO A C 1
ATOM 1404 O O . PRO A 1 174 ? -26.024 1.453 36.564 1.00 86.75 174 PRO A O 1
ATOM 1407 N N . ARG A 1 175 ? -25.474 0.372 38.453 1.00 89.06 175 ARG A N 1
ATOM 1408 C CA . ARG A 1 175 ? -24.246 1.146 38.719 1.00 89.06 175 ARG A CA 1
ATOM 1409 C C . ARG A 1 175 ? -23.146 0.826 37.709 1.00 89.06 175 ARG A C 1
ATOM 1411 O O . ARG A 1 175 ? -22.366 1.705 37.338 1.00 89.06 175 ARG A O 1
ATOM 1418 N N . VAL A 1 176 ? -23.101 -0.420 37.234 1.00 91.44 176 VAL A N 1
ATOM 1419 C CA . VAL A 1 176 ? -22.154 -0.863 36.204 1.00 91.44 176 VAL A CA 1
ATOM 1420 C C . VAL A 1 176 ? -22.498 -0.205 34.881 1.00 91.44 176 VAL A C 1
ATOM 1422 O O . VAL A 1 176 ? -21.620 0.388 34.261 1.00 91.44 176 VAL A O 1
ATOM 1425 N N . LEU A 1 177 ? -23.775 -0.220 34.493 1.00 90.00 177 LEU A N 1
ATOM 1426 C CA . LEU A 1 177 ? -24.250 0.470 33.295 1.00 90.00 177 LEU A CA 1
ATOM 1427 C C . LEU A 1 177 ? -23.936 1.971 33.343 1.00 90.00 177 LEU A C 1
ATOM 1429 O O . LEU A 1 177 ? -23.443 2.529 32.362 1.00 90.00 177 LEU A O 1
ATOM 1433 N N . TYR A 1 178 ? -24.161 2.609 34.497 1.00 87.56 178 TYR A N 1
ATOM 1434 C CA . TYR A 1 178 ? -23.819 4.013 34.721 1.00 87.56 178 TYR A CA 1
ATOM 1435 C C . TYR A 1 178 ? -22.343 4.300 34.470 1.00 87.56 178 TYR A C 1
ATOM 1437 O O . TYR A 1 178 ? -22.007 5.191 33.689 1.00 87.56 178 TYR A O 1
ATOM 1445 N N . LYS A 1 179 ? -21.454 3.532 35.108 1.00 89.62 179 LYS A N 1
ATOM 1446 C CA . LYS A 1 179 ? -20.015 3.768 35.002 1.00 89.62 179 LYS A CA 1
ATOM 1447 C C . LYS A 1 179 ? -19.480 3.395 33.623 1.00 89.62 179 LYS A C 1
ATOM 1449 O O . LYS A 1 179 ? -18.665 4.138 33.089 1.00 89.62 179 LYS A O 1
ATOM 1454 N N . LEU A 1 180 ? -19.970 2.301 33.033 1.00 91.38 180 LEU A N 1
ATOM 1455 C CA . LEU A 1 180 ? -19.632 1.916 31.667 1.00 91.38 180 LEU A CA 1
ATOM 1456 C C . LEU A 1 180 ? -20.030 3.005 30.685 1.00 91.38 180 LEU A C 1
ATOM 1458 O O . LEU A 1 180 ? -19.227 3.295 29.824 1.00 91.38 180 LEU A O 1
ATOM 1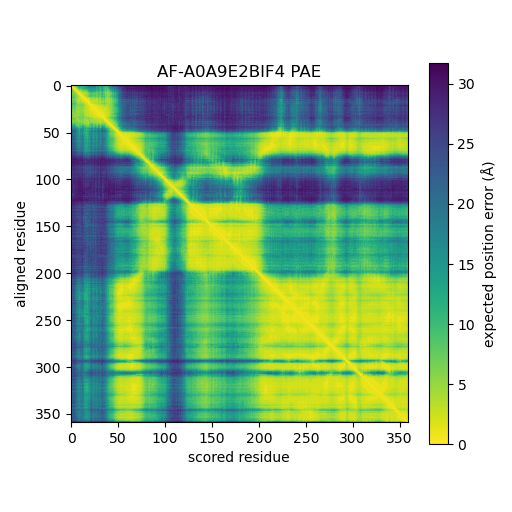462 N N . SER A 1 181 ? -21.189 3.646 30.834 1.00 88.75 181 SER A N 1
ATOM 1463 C CA . SER A 1 181 ? -21.656 4.699 29.918 1.00 88.75 181 SER A CA 1
ATOM 1464 C C . SER A 1 181 ? -20.866 6.015 30.011 1.00 88.75 181 SER A C 1
ATOM 1466 O O . SER A 1 181 ? -21.202 6.977 29.320 1.00 88.75 181 SER A O 1
ATOM 1468 N N . SER A 1 182 ? -19.840 6.101 30.867 1.00 87.88 182 SER A N 1
ATOM 1469 C CA . SER A 1 182 ? -19.017 7.302 30.969 1.00 87.88 182 SER A CA 1
ATOM 1470 C C . SER A 1 182 ? -17.984 7.371 29.828 1.00 87.88 182 SER A C 1
ATOM 1472 O O . SER A 1 182 ? -17.338 6.363 29.518 1.00 87.88 182 SER A O 1
ATOM 1474 N N . PRO A 1 183 ? -17.754 8.560 29.233 1.00 87.12 183 PRO A N 1
ATOM 1475 C CA . PRO A 1 183 ? -16.731 8.733 28.199 1.00 87.12 183 PRO A CA 1
ATOM 1476 C C . PRO A 1 183 ? -15.321 8.349 28.665 1.00 87.12 183 PRO A C 1
ATOM 1478 O O . PRO A 1 183 ? -14.538 7.807 27.893 1.00 87.12 183 PRO A O 1
ATOM 1481 N N . GLU A 1 184 ? -15.014 8.585 29.942 1.00 89.12 184 GLU A N 1
ATOM 1482 C CA . GLU A 1 184 ? -13.720 8.247 30.537 1.00 89.12 184 GLU A CA 1
ATOM 1483 C C . GLU A 1 184 ? -13.493 6.728 30.577 1.00 89.12 184 GLU A C 1
ATOM 1485 O O . GLU A 1 184 ? -12.427 6.251 30.191 1.00 89.12 184 GLU A O 1
ATOM 1490 N N . VAL A 1 185 ? -14.497 5.949 30.999 1.00 91.31 185 VAL A N 1
ATOM 1491 C CA . VAL A 1 185 ? -14.388 4.481 31.030 1.00 91.31 185 VAL A CA 1
ATOM 1492 C C . VAL A 1 185 ? -14.336 3.910 29.622 1.00 91.31 185 VAL A C 1
ATOM 1494 O O . VAL A 1 185 ? -13.543 3.001 29.370 1.00 91.31 185 VAL A O 1
ATOM 1497 N N . GLN A 1 186 ? -15.134 4.461 28.705 1.00 92.19 186 GLN A N 1
ATOM 1498 C CA . GLN A 1 186 ? -15.064 4.117 27.289 1.00 92.19 186 GLN A CA 1
ATOM 1499 C C . GLN A 1 186 ? -13.634 4.276 26.757 1.00 92.19 186 GLN A C 1
ATOM 1501 O O . GLN A 1 186 ? -13.081 3.338 26.185 1.00 92.19 186 GLN A O 1
ATOM 1506 N N . GLU A 1 187 ? -13.033 5.450 26.947 1.00 92.25 187 GLU A N 1
ATOM 1507 C CA . GLU A 1 187 ? -11.694 5.754 26.448 1.00 92.25 187 GLU A CA 1
ATOM 1508 C C . GLU A 1 187 ? -10.631 4.841 27.072 1.00 92.25 187 GLU A C 1
ATOM 1510 O O . GLU A 1 187 ? -9.844 4.233 26.345 1.00 92.25 187 GLU A O 1
ATOM 1515 N N . GLN A 1 188 ? -10.632 4.684 28.401 1.00 93.75 188 GLN A N 1
ATOM 1516 C CA . GLN A 1 188 ? -9.652 3.846 29.099 1.00 93.75 188 GLN A CA 1
ATOM 1517 C C . GLN A 1 188 ? -9.722 2.383 28.659 1.00 93.75 188 GLN A C 1
ATOM 1519 O O . GLN A 1 188 ? -8.688 1.774 28.381 1.00 93.75 188 GLN A O 1
ATOM 1524 N N . LEU A 1 189 ? -10.929 1.816 28.573 1.00 94.06 189 LEU A N 1
ATOM 1525 C CA . LEU A 1 189 ? -11.117 0.420 28.192 1.00 94.06 189 LEU A CA 1
ATOM 1526 C C . LEU A 1 189 ? -10.714 0.193 26.734 1.00 94.06 189 LEU A C 1
ATOM 1528 O O . LEU A 1 189 ? -9.968 -0.746 26.452 1.00 94.06 189 LEU A O 1
ATOM 1532 N N . ILE A 1 190 ? -11.167 1.050 25.812 1.00 93.25 190 ILE A N 1
ATOM 1533 C CA . ILE A 1 190 ? -10.821 0.917 24.393 1.00 93.25 190 ILE A CA 1
ATOM 1534 C C . ILE A 1 190 ? -9.305 1.039 24.210 1.00 93.25 190 ILE A C 1
ATOM 1536 O O . ILE A 1 190 ? -8.707 0.163 23.590 1.00 93.25 190 ILE A O 1
ATOM 1540 N N . ASN A 1 191 ? -8.667 2.056 24.797 1.00 91.94 191 ASN A N 1
ATOM 1541 C CA . ASN A 1 191 ? -7.224 2.263 24.669 1.00 91.94 191 ASN A CA 1
ATOM 1542 C C . ASN A 1 191 ? -6.415 1.109 25.273 1.00 91.94 191 ASN A C 1
ATOM 1544 O O . ASN A 1 191 ? -5.410 0.702 24.693 1.00 91.94 191 ASN A O 1
ATOM 1548 N N . LEU A 1 192 ? -6.848 0.551 26.407 1.00 91.81 192 LEU A N 1
ATOM 1549 C CA . LEU A 1 192 ? -6.187 -0.593 27.036 1.00 91.81 192 LEU A CA 1
ATOM 1550 C C . LEU A 1 192 ? -6.170 -1.811 26.110 1.00 91.81 192 LEU A C 1
ATOM 1552 O O . LEU A 1 192 ? -5.111 -2.399 25.892 1.00 91.81 192 LEU A O 1
ATOM 1556 N N . PHE A 1 193 ? -7.320 -2.163 25.533 1.00 89.81 193 PHE A N 1
ATOM 1557 C CA . PHE A 1 193 ? -7.398 -3.274 24.587 1.00 89.81 193 PHE A CA 1
ATOM 1558 C C . PHE A 1 193 ? -6.625 -2.967 23.304 1.00 89.81 193 PHE A C 1
ATOM 1560 O O . PHE A 1 193 ? -5.823 -3.786 22.867 1.00 89.81 193 PHE A O 1
ATOM 1567 N N . VAL A 1 194 ? -6.809 -1.785 22.715 1.00 88.12 194 VAL A N 1
ATOM 1568 C CA . VAL A 1 194 ? -6.107 -1.415 21.482 1.00 88.12 194 VAL A CA 1
ATOM 1569 C C . VAL A 1 194 ? -4.597 -1.513 21.680 1.00 88.12 194 VAL A C 1
ATOM 1571 O O . VAL A 1 194 ? -3.947 -2.196 20.901 1.00 88.12 194 VAL A O 1
ATOM 1574 N N . ASN A 1 195 ? -4.043 -0.949 22.755 1.00 85.56 195 ASN A N 1
ATOM 1575 C CA . ASN A 1 195 ? -2.605 -1.002 23.025 1.00 85.56 195 ASN A CA 1
ATOM 1576 C C . ASN A 1 195 ? -2.099 -2.422 23.308 1.00 85.56 195 ASN A C 1
ATOM 1578 O O . ASN A 1 195 ? -1.037 -2.791 22.818 1.00 85.56 195 ASN A O 1
ATOM 1582 N N . ALA A 1 196 ? -2.855 -3.231 24.055 1.00 85.19 196 ALA A N 1
ATOM 1583 C CA . ALA A 1 196 ? -2.456 -4.604 24.356 1.00 85.19 196 ALA A CA 1
ATOM 1584 C C . ALA A 1 196 ? -2.436 -5.509 23.113 1.00 85.19 196 ALA A C 1
ATOM 1586 O O . ALA A 1 196 ? -1.601 -6.406 23.015 1.00 85.19 196 ALA A O 1
ATOM 1587 N N . PHE A 1 197 ? -3.344 -5.278 22.161 1.00 81.19 197 PHE A N 1
ATOM 1588 C CA . PHE A 1 197 ? -3.502 -6.136 20.984 1.00 81.19 197 PHE A CA 1
ATOM 1589 C C . PHE A 1 197 ? -2.858 -5.581 19.712 1.00 81.19 197 PHE A C 1
ATOM 1591 O O . PHE A 1 197 ? -2.701 -6.337 18.750 1.00 81.19 197 PHE A O 1
ATOM 1598 N N . LYS A 1 198 ? -2.441 -4.308 19.687 1.00 77.69 198 LYS A N 1
ATOM 1599 C CA . LYS A 1 198 ? -1.878 -3.646 18.497 1.00 77.69 198 LYS A CA 1
ATOM 1600 C C . LYS A 1 198 ? -0.723 -4.440 17.887 1.00 77.69 198 LYS A C 1
ATOM 1602 O O . LYS A 1 198 ? -0.767 -4.793 16.709 1.00 77.69 198 LYS A O 1
ATOM 1607 N N . ASP A 1 199 ? 0.251 -4.811 18.713 1.00 72.44 199 ASP A N 1
ATOM 1608 C CA . ASP A 1 199 ? 1.465 -5.504 18.266 1.00 72.44 199 ASP A CA 1
ATOM 1609 C C . ASP A 1 199 ? 1.214 -6.977 17.923 1.00 72.44 199 ASP A C 1
ATOM 1611 O O . ASP A 1 199 ? 1.912 -7.565 17.098 1.00 72.44 199 ASP A O 1
ATOM 1615 N N . MET A 1 200 ? 0.170 -7.571 18.506 1.00 74.62 200 MET A N 1
ATOM 1616 C CA . MET A 1 200 ? -0.236 -8.956 18.252 1.00 74.62 200 MET A CA 1
ATOM 1617 C C . MET A 1 200 ? -1.121 -9.104 17.009 1.00 74.62 200 MET A C 1
ATOM 1619 O O . MET A 1 200 ? -1.350 -10.228 16.557 1.00 74.62 200 MET A O 1
ATOM 1623 N N . THR A 1 201 ? -1.615 -7.991 16.456 1.00 71.81 201 THR A N 1
ATOM 1624 C CA . THR A 1 201 ? -2.571 -7.978 15.338 1.00 71.81 201 THR A CA 1
ATOM 1625 C C . THR A 1 201 ? -1.958 -8.452 14.034 1.00 71.81 201 THR A C 1
ATOM 1627 O O . THR A 1 201 ? -2.667 -8.999 13.193 1.00 71.81 201 THR A O 1
ATOM 1630 N N . PHE A 1 202 ? -0.648 -8.296 13.857 1.00 76.12 202 PHE A N 1
ATOM 1631 C CA . PHE A 1 202 ? 0.015 -8.636 12.606 1.00 76.12 202 PHE A CA 1
ATOM 1632 C C . PHE A 1 202 ? 1.061 -9.722 12.806 1.00 76.12 202 PHE A C 1
ATOM 1634 O O . PHE A 1 202 ? 1.852 -9.677 13.740 1.00 76.12 202 PHE A O 1
ATOM 1641 N N . THR A 1 203 ? 1.096 -10.682 11.889 1.00 78.81 203 THR A N 1
ATOM 1642 C CA . THR A 1 203 ? 2.152 -11.694 11.813 1.00 78.81 203 THR A CA 1
ATOM 1643 C C . THR A 1 203 ? 2.967 -11.476 10.549 1.00 78.81 203 THR A C 1
ATOM 1645 O O . THR A 1 203 ? 2.397 -11.297 9.471 1.00 78.81 203 THR A O 1
ATOM 1648 N N . GLU A 1 204 ? 4.292 -11.528 10.675 1.00 83.62 204 GLU A N 1
ATOM 1649 C CA . GLU A 1 204 ? 5.190 -11.572 9.525 1.00 83.62 204 GLU A CA 1
ATOM 1650 C C . GLU A 1 204 ? 5.487 -13.016 9.109 1.00 83.62 204 GLU A C 1
ATOM 1652 O O . GLU A 1 204 ? 5.713 -13.888 9.951 1.00 83.62 204 GLU A O 1
ATOM 1657 N N . ARG A 1 205 ? 5.491 -13.281 7.802 1.00 88.94 205 ARG A N 1
ATOM 1658 C CA . ARG A 1 205 ? 5.851 -14.581 7.222 1.00 88.94 205 ARG A CA 1
ATOM 1659 C C . ARG A 1 205 ? 6.772 -14.399 6.030 1.00 88.94 205 ARG A C 1
ATOM 1661 O O . ARG A 1 205 ? 6.665 -13.427 5.295 1.00 88.94 205 ARG A O 1
ATOM 1668 N N . GLU A 1 206 ? 7.640 -15.375 5.801 1.00 92.00 206 GLU A N 1
ATOM 1669 C CA . GLU A 1 206 ? 8.463 -15.394 4.593 1.00 92.00 206 GLU A CA 1
ATOM 1670 C C . GLU A 1 206 ? 7.578 -15.534 3.341 1.00 92.00 206 GLU A C 1
ATOM 1672 O O . GLU A 1 206 ? 6.764 -16.468 3.275 1.00 92.00 206 GLU A O 1
ATOM 1677 N N . PRO A 1 207 ? 7.702 -14.621 2.359 1.00 94.62 207 PRO A N 1
ATOM 1678 C CA . PRO A 1 207 ? 6.858 -14.644 1.179 1.00 94.62 207 PRO A CA 1
ATOM 1679 C C . PRO A 1 207 ? 7.238 -15.791 0.239 1.00 94.62 207 PRO A C 1
ATOM 1681 O O . PRO A 1 207 ? 8.359 -16.301 0.238 1.00 94.62 207 PRO A O 1
ATOM 1684 N N . LYS A 1 208 ? 6.284 -16.183 -0.603 1.00 96.00 208 LYS A N 1
ATOM 1685 C CA . LYS A 1 208 ? 6.466 -17.136 -1.700 1.00 96.00 208 LYS A CA 1
ATOM 1686 C C . LYS A 1 208 ? 6.013 -16.485 -2.998 1.00 96.00 208 LYS A C 1
ATOM 1688 O O . LYS A 1 208 ? 5.006 -15.776 -2.993 1.00 96.00 208 LYS A O 1
ATOM 1693 N N . LYS A 1 209 ? 6.705 -16.767 -4.104 1.00 96.19 209 LYS A N 1
ATOM 1694 C CA . LYS A 1 209 ? 6.224 -16.395 -5.438 1.00 96.19 209 LYS A CA 1
ATOM 1695 C C . LYS A 1 209 ? 4.907 -17.128 -5.712 1.00 96.19 209 LYS A C 1
ATOM 1697 O O . LYS A 1 209 ? 4.812 -18.332 -5.471 1.00 96.19 209 LYS A O 1
ATOM 1702 N N . LYS A 1 210 ? 3.887 -16.387 -6.135 1.00 95.25 210 LYS A N 1
ATOM 1703 C CA . LYS A 1 210 ? 2.529 -16.877 -6.396 1.00 95.25 210 LYS A CA 1
ATOM 1704 C C . LYS A 1 210 ? 2.241 -16.956 -7.887 1.00 95.25 210 LYS A C 1
ATOM 1706 O O . LYS A 1 210 ? 1.709 -17.967 -8.325 1.00 95.25 210 LYS A O 1
ATOM 1711 N N . ASP A 1 211 ? 2.567 -15.891 -8.602 1.00 96.06 211 ASP A N 1
ATOM 1712 C CA . ASP A 1 211 ? 2.239 -15.692 -10.011 1.00 96.06 211 ASP A CA 1
ATOM 1713 C C . ASP A 1 211 ? 3.115 -14.560 -10.570 1.00 96.06 211 ASP A C 1
ATOM 1715 O O . ASP A 1 211 ? 3.996 -14.063 -9.857 1.00 96.06 211 ASP A O 1
ATOM 1719 N N . ASP A 1 212 ? 2.844 -14.124 -11.793 1.00 96.50 212 ASP A N 1
ATOM 1720 C CA . ASP A 1 212 ? 3.496 -13.002 -12.454 1.00 96.50 212 ASP A CA 1
ATOM 1721 C C . ASP A 1 212 ? 2.463 -12.081 -13.125 1.00 96.50 212 ASP A C 1
ATOM 1723 O O . ASP A 1 212 ? 1.474 -12.532 -13.698 1.00 96.50 212 ASP A O 1
ATOM 1727 N N . ILE A 1 213 ? 2.683 -10.767 -13.052 1.00 97.31 213 ILE A N 1
ATOM 1728 C CA . ILE A 1 213 ? 1.917 -9.766 -13.801 1.00 97.31 213 ILE A CA 1
ATOM 1729 C C . ILE A 1 213 ? 2.697 -9.447 -15.060 1.00 97.31 213 ILE A C 1
ATOM 1731 O O . ILE A 1 213 ? 3.779 -8.864 -14.985 1.00 97.31 213 ILE A O 1
ATOM 1735 N N . LYS A 1 214 ? 2.123 -9.759 -16.214 1.00 97.81 214 LYS A N 1
ATOM 1736 C CA . LYS A 1 214 ? 2.653 -9.324 -17.498 1.00 97.81 214 LYS A CA 1
ATOM 1737 C C . LYS A 1 214 ? 1.950 -8.043 -17.929 1.00 97.81 214 LYS A C 1
ATOM 1739 O O . LYS A 1 214 ? 0.720 -7.984 -17.930 1.00 97.81 214 LYS A O 1
ATOM 1744 N N . LEU A 1 215 ? 2.698 -6.998 -18.288 1.00 97.94 215 LEU A N 1
ATOM 1745 C CA . LEU A 1 215 ? 2.075 -5.719 -18.648 1.00 97.94 215 LEU A CA 1
ATOM 1746 C C . LEU A 1 215 ? 1.164 -5.842 -19.877 1.00 97.94 215 LEU A C 1
ATOM 1748 O O . LEU A 1 215 ? 0.130 -5.170 -19.917 1.00 97.94 215 LEU A O 1
ATOM 1752 N N . SER A 1 216 ? 1.479 -6.736 -20.820 1.00 97.75 216 SER A N 1
ATOM 1753 C CA . SER A 1 216 ? 0.610 -7.032 -21.971 1.00 97.75 216 SER A CA 1
ATOM 1754 C C . SER A 1 216 ? -0.766 -7.613 -21.618 1.00 97.75 216 SER A C 1
ATOM 1756 O O . SER A 1 216 ? -1.683 -7.503 -22.431 1.00 97.75 216 SER A O 1
ATOM 1758 N N . ASP A 1 217 ? -0.963 -8.147 -20.408 1.00 96.88 217 ASP A N 1
ATOM 1759 C CA . ASP A 1 217 ? -2.273 -8.636 -19.950 1.00 96.88 217 ASP A CA 1
ATOM 1760 C C . ASP A 1 217 ? -3.179 -7.502 -19.425 1.00 96.88 217 ASP A C 1
ATOM 1762 O O . ASP A 1 217 ? -4.355 -7.711 -19.095 1.00 96.88 217 ASP A O 1
ATOM 1766 N N . THR A 1 218 ? -2.661 -6.270 -19.360 1.00 97.00 218 THR A N 1
ATOM 1767 C CA . THR A 1 218 ? -3.415 -5.102 -18.896 1.00 97.00 218 THR A CA 1
ATOM 1768 C C . THR A 1 218 ? -4.495 -4.729 -19.909 1.00 97.00 218 THR A C 1
ATOM 1770 O O . THR A 1 218 ? -4.218 -4.315 -21.036 1.00 97.00 218 THR A O 1
ATOM 1773 N N . ARG A 1 219 ? -5.762 -4.818 -19.491 1.00 96.88 219 ARG A N 1
ATOM 1774 C CA . ARG A 1 219 ? -6.901 -4.414 -20.329 1.00 96.88 219 ARG A CA 1
ATOM 1775 C C . ARG A 1 219 ? -6.874 -2.907 -20.606 1.00 96.88 219 ARG A C 1
ATOM 1777 O O . ARG A 1 219 ? -6.537 -2.153 -19.693 1.00 96.88 219 ARG A O 1
ATOM 1784 N N . PRO A 1 220 ? -7.322 -2.454 -21.794 1.00 97.50 220 PRO A N 1
ATOM 1785 C CA . PRO A 1 220 ? -7.451 -1.034 -22.091 1.00 97.50 220 PRO A CA 1
ATOM 1786 C C . PRO A 1 220 ? -8.247 -0.277 -21.026 1.00 97.50 220 PRO A C 1
ATOM 1788 O O . PRO A 1 220 ? -9.277 -0.759 -20.543 1.00 97.50 220 PRO A O 1
ATOM 1791 N N . PHE A 1 221 ? -7.785 0.918 -20.671 1.00 96.19 221 PHE A N 1
ATOM 1792 C CA . PHE A 1 221 ? -8.435 1.762 -19.673 1.00 96.19 221 PHE A CA 1
ATOM 1793 C C . PHE A 1 221 ? -8.353 3.240 -20.044 1.00 96.19 221 PHE A C 1
ATOM 1795 O O . PHE A 1 221 ? -7.465 3.679 -20.766 1.00 96.19 221 PHE A O 1
ATOM 1802 N N . VAL A 1 222 ? -9.303 4.018 -19.538 1.00 94.75 222 VAL A N 1
ATOM 1803 C CA . VAL A 1 222 ? -9.387 5.457 -19.796 1.00 94.75 222 VAL A CA 1
ATOM 1804 C C . VAL A 1 222 ? -8.496 6.222 -18.815 1.00 94.75 222 VAL A C 1
ATOM 1806 O O . VAL A 1 222 ? -8.475 5.903 -17.625 1.00 94.75 222 VAL A O 1
ATOM 1809 N N . TRP A 1 223 ? -7.791 7.242 -19.307 1.00 93.38 223 TRP A N 1
ATOM 1810 C CA . TRP A 1 223 ? -6.959 8.151 -18.525 1.00 93.38 223 TRP A CA 1
ATOM 1811 C C . TRP A 1 223 ? -7.307 9.607 -18.848 1.00 93.38 223 TRP A C 1
ATOM 1813 O O . TRP A 1 223 ? -7.326 10.012 -20.010 1.00 93.38 223 TRP A O 1
ATOM 1823 N N . SER A 1 224 ? -7.603 10.391 -17.812 1.00 89.44 224 SER A N 1
ATOM 1824 C CA . SER A 1 224 ? -8.032 11.791 -17.933 1.00 89.44 224 SER A CA 1
ATOM 1825 C C . SER A 1 224 ? -6.925 12.810 -17.657 1.00 89.44 224 SER A C 1
ATOM 1827 O O . SER A 1 224 ? -7.157 14.005 -17.814 1.00 89.44 224 SER A O 1
ATOM 1829 N N . LYS A 1 225 ? -5.742 12.360 -17.223 1.00 91.88 225 LYS A N 1
ATOM 1830 C CA . LYS A 1 225 ? -4.611 13.230 -16.874 1.00 91.88 225 LYS A CA 1
ATOM 1831 C C . LYS A 1 225 ? -3.569 13.267 -17.997 1.00 91.88 225 LYS A C 1
ATOM 1833 O O . LYS A 1 225 ? -3.829 12.839 -19.123 1.00 91.88 225 LYS A O 1
ATOM 1838 N N . LEU A 1 226 ? -2.387 13.795 -17.682 1.00 94.62 226 LEU A N 1
ATOM 1839 C CA . LEU A 1 226 ? -1.265 13.916 -18.603 1.00 94.62 226 LEU A CA 1
ATOM 1840 C C . LEU A 1 226 ? -0.832 12.550 -19.141 1.00 94.62 226 LEU A C 1
ATOM 1842 O O . LEU A 1 226 ? -0.916 11.522 -18.465 1.00 94.62 226 LEU A O 1
ATOM 1846 N N . VAL A 1 227 ? -0.356 12.551 -20.381 1.00 96.94 227 VAL A N 1
ATOM 1847 C CA . VAL A 1 227 ? 0.167 11.362 -21.050 1.00 96.94 227 VAL A CA 1
ATOM 1848 C C . VAL A 1 227 ? 1.455 11.698 -21.788 1.00 96.94 227 VAL A C 1
ATOM 1850 O O . VAL A 1 227 ? 1.587 12.784 -22.355 1.00 96.94 227 VAL A O 1
ATOM 1853 N N . TYR A 1 228 ? 2.397 10.756 -21.819 1.00 98.00 228 TYR A N 1
ATOM 1854 C CA . TYR A 1 228 ? 3.646 10.899 -22.565 1.00 98.00 228 TYR A CA 1
ATOM 1855 C C . TYR A 1 228 ? 3.816 9.765 -23.592 1.00 98.00 228 TYR A C 1
ATOM 1857 O O . TYR A 1 228 ? 3.770 8.592 -23.213 1.00 98.00 228 TYR A O 1
ATOM 1865 N N . PRO A 1 229 ? 4.005 10.060 -24.893 1.00 97.19 229 PRO A N 1
ATOM 1866 C CA . PRO A 1 229 ? 4.330 9.037 -25.885 1.00 97.19 229 PRO A CA 1
ATOM 1867 C C . PRO A 1 229 ? 5.781 8.580 -25.710 1.00 97.19 229 PRO A C 1
ATOM 1869 O O . PRO A 1 229 ? 6.705 9.344 -25.978 1.00 97.19 229 PRO A O 1
ATOM 1872 N N . ALA A 1 230 ? 5.975 7.328 -25.296 1.00 97.25 230 ALA A N 1
ATOM 1873 C CA . ALA A 1 230 ? 7.293 6.727 -25.104 1.00 97.25 230 ALA A CA 1
ATOM 1874 C C . ALA A 1 230 ? 7.523 5.561 -26.072 1.00 97.25 230 ALA A C 1
ATOM 1876 O O . ALA A 1 230 ? 6.600 4.798 -26.374 1.00 97.25 230 ALA A O 1
ATOM 1877 N N . ASN A 1 231 ? 8.763 5.394 -26.531 1.00 97.31 231 ASN A N 1
ATOM 1878 C CA . ASN A 1 231 ? 9.164 4.276 -27.392 1.00 97.31 231 ASN A CA 1
ATOM 1879 C C . ASN A 1 231 ? 9.572 3.043 -26.581 1.00 97.31 231 ASN A C 1
ATOM 1881 O O . ASN A 1 231 ? 9.515 1.925 -27.086 1.00 97.31 231 ASN A O 1
ATOM 1885 N N . ARG A 1 232 ? 9.998 3.240 -25.329 1.00 97.94 232 ARG A N 1
ATOM 1886 C CA . ARG A 1 232 ? 10.430 2.163 -24.427 1.00 97.94 232 ARG A CA 1
ATOM 1887 C C . ARG A 1 232 ? 9.339 1.679 -23.467 1.00 97.94 232 ARG A C 1
ATOM 1889 O O . ARG A 1 232 ? 9.635 0.901 -22.572 1.00 97.94 232 ARG A O 1
ATOM 1896 N N . CYS A 1 233 ? 8.096 2.116 -23.649 1.00 98.12 233 CYS A N 1
ATOM 1897 C CA . CYS A 1 233 ? 6.936 1.637 -22.898 1.00 98.12 233 CYS A CA 1
ATOM 1898 C C . CYS A 1 233 ? 6.052 0.781 -23.801 1.00 98.12 233 CYS A C 1
ATOM 1900 O O . CYS A 1 233 ? 5.819 1.160 -24.946 1.00 98.12 233 CYS A O 1
ATOM 1902 N N . ILE A 1 234 ? 5.540 -0.339 -23.286 1.00 98.31 234 ILE A N 1
ATOM 1903 C CA . ILE A 1 234 ? 4.642 -1.233 -24.030 1.00 98.31 234 ILE A CA 1
ATOM 1904 C C . ILE A 1 234 ? 3.305 -0.572 -24.397 1.00 98.31 234 ILE A C 1
ATOM 1906 O O . ILE A 1 234 ? 2.677 -0.929 -25.390 1.00 98.31 234 ILE A O 1
ATOM 1910 N N . PHE A 1 235 ? 2.849 0.401 -23.611 1.00 98.50 235 PHE A N 1
ATOM 1911 C CA . PHE A 1 235 ? 1.589 1.087 -23.867 1.00 98.50 235 PHE A CA 1
ATOM 1912 C C . PHE A 1 235 ? 1.724 2.145 -24.975 1.00 98.50 235 PHE A C 1
ATOM 1914 O O . PHE A 1 235 ? 2.807 2.671 -25.265 1.00 98.50 235 PHE A O 1
ATOM 1921 N N . ASN A 1 236 ? 0.595 2.502 -25.589 1.00 97.94 236 ASN A N 1
ATOM 1922 C CA . ASN A 1 236 ? 0.519 3.611 -26.543 1.00 97.94 236 ASN A CA 1
ATOM 1923 C C . ASN A 1 236 ? 0.986 4.942 -25.918 1.00 97.94 236 ASN A C 1
ATOM 1925 O O . ASN A 1 236 ? 1.688 5.713 -26.574 1.00 97.94 236 ASN A O 1
ATOM 1929 N N . TYR A 1 237 ? 0.671 5.167 -24.638 1.00 98.25 237 TYR A N 1
ATOM 1930 C CA . TYR A 1 237 ? 1.168 6.285 -23.838 1.00 98.25 237 TYR A CA 1
ATOM 1931 C C . TYR A 1 237 ? 1.482 5.871 -22.395 1.00 98.25 237 TYR A C 1
ATOM 1933 O O . TYR A 1 237 ? 0.873 4.952 -21.852 1.00 98.25 237 TYR A O 1
ATOM 1941 N N . VAL A 1 238 ? 2.392 6.605 -21.750 1.00 98.31 238 VAL A N 1
ATOM 1942 C CA . VAL A 1 238 ? 2.641 6.541 -20.304 1.00 98.31 238 VAL A CA 1
ATOM 1943 C C . VAL A 1 238 ? 1.633 7.454 -19.581 1.00 98.31 238 VAL A C 1
ATOM 1945 O O . VAL A 1 238 ? 1.603 8.646 -19.890 1.00 98.31 238 VAL A O 1
ATOM 1948 N N . PRO A 1 239 ? 0.805 6.939 -18.651 1.00 97.00 239 PRO A N 1
ATOM 1949 C CA . PRO A 1 239 ? -0.244 7.714 -17.971 1.00 97.00 239 PRO A CA 1
ATOM 1950 C C . PRO A 1 239 ? 0.261 8.484 -16.735 1.00 97.00 239 PRO A C 1
ATOM 1952 O O . PRO A 1 239 ? 0.220 7.973 -15.622 1.00 97.00 239 PRO A O 1
ATOM 1955 N N . CYS A 1 240 ? 0.708 9.727 -16.886 1.00 96.31 240 CYS A N 1
ATOM 1956 C CA . CYS A 1 240 ? 1.302 10.520 -15.800 1.00 96.31 240 CYS A CA 1
ATOM 1957 C C . CYS A 1 240 ? 0.238 11.256 -14.952 1.00 96.31 240 CYS A C 1
ATOM 1959 O O . CYS A 1 240 ? -0.766 11.744 -15.474 1.00 96.31 240 CYS A O 1
ATOM 1961 N N . ASP A 1 241 ? 0.444 11.339 -13.634 1.00 92.38 241 ASP A N 1
ATOM 1962 C CA . ASP A 1 241 ? -0.452 12.035 -12.700 1.00 92.38 241 ASP A CA 1
ATOM 1963 C C . ASP A 1 241 ? -0.138 13.533 -12.582 1.00 92.38 241 ASP A C 1
ATOM 1965 O O . ASP A 1 241 ? -1.031 14.310 -12.241 1.00 92.38 241 ASP A O 1
ATOM 1969 N N . ASN A 1 242 ? 1.106 13.936 -12.853 1.00 93.75 242 ASN A N 1
ATOM 1970 C CA . ASN A 1 242 ? 1.602 15.309 -12.733 1.00 93.75 242 ASN A CA 1
ATOM 1971 C C . ASN A 1 242 ? 2.767 15.582 -13.714 1.00 93.75 242 ASN A C 1
ATOM 1973 O O . ASN A 1 242 ? 3.213 14.691 -14.448 1.00 93.75 242 ASN A O 1
ATOM 1977 N N . ASP A 1 243 ? 3.244 16.830 -13.747 1.00 95.81 243 ASP A N 1
ATOM 1978 C CA . ASP A 1 243 ? 4.336 17.256 -14.634 1.00 95.81 243 ASP A CA 1
ATOM 1979 C C . ASP A 1 243 ? 5.666 16.565 -14.308 1.00 95.81 243 ASP A C 1
ATOM 1981 O O . ASP A 1 243 ? 6.383 16.161 -15.224 1.00 95.81 243 ASP A O 1
ATOM 1985 N N . PHE A 1 244 ? 5.964 16.342 -13.024 1.00 95.69 244 PHE A N 1
ATOM 1986 C CA . PHE A 1 244 ? 7.198 15.679 -12.607 1.00 95.69 244 PHE A CA 1
ATOM 1987 C C . PHE A 1 244 ? 7.274 14.242 -13.137 1.00 95.69 244 PHE A C 1
ATOM 1989 O O . PHE A 1 244 ? 8.269 13.860 -13.747 1.00 95.69 244 PHE A O 1
ATOM 1996 N N . GLU A 1 245 ? 6.198 13.466 -13.025 1.00 97.06 245 GLU A N 1
ATOM 1997 C CA . GLU A 1 245 ? 6.126 12.128 -13.623 1.00 97.06 245 GLU A CA 1
ATOM 1998 C C . GLU A 1 245 ? 6.220 12.154 -15.150 1.00 97.06 245 GLU A C 1
ATOM 2000 O O . GLU A 1 245 ? 6.744 11.223 -15.763 1.00 97.06 245 GLU A O 1
ATOM 2005 N N . THR A 1 246 ? 5.705 13.209 -15.781 1.00 97.81 246 THR A N 1
ATOM 2006 C CA . THR A 1 246 ? 5.817 13.399 -17.231 1.00 97.81 246 THR A CA 1
ATOM 2007 C C . THR A 1 246 ? 7.276 13.627 -17.631 1.00 97.81 246 THR A C 1
ATOM 2009 O O . THR A 1 246 ? 7.755 13.046 -18.607 1.00 97.81 246 THR A O 1
ATOM 2012 N N . ASP A 1 247 ? 8.011 14.433 -16.867 1.00 97.31 247 ASP A N 1
ATOM 2013 C CA . ASP A 1 247 ? 9.437 14.679 -17.083 1.00 97.31 247 ASP A CA 1
ATOM 2014 C C . ASP A 1 247 ? 10.304 13.470 -16.728 1.00 97.31 247 ASP A C 1
ATOM 2016 O O . ASP A 1 247 ? 11.253 13.153 -17.452 1.00 97.31 247 ASP A O 1
ATOM 2020 N N . PHE A 1 248 ? 9.928 12.717 -15.698 1.00 98.06 248 PHE A N 1
ATOM 2021 C CA . PHE A 1 248 ? 10.586 11.467 -15.352 1.00 98.06 248 PHE A CA 1
ATOM 2022 C C . PHE A 1 248 ? 10.385 10.394 -16.435 1.00 98.06 248 PHE A C 1
ATOM 2024 O O . PHE A 1 248 ? 11.341 9.732 -16.843 1.00 98.06 248 PHE A O 1
ATOM 2031 N N . ALA A 1 249 ? 9.179 10.281 -17.003 1.00 98.44 249 ALA A N 1
ATOM 2032 C CA . ALA A 1 249 ? 8.915 9.400 -18.141 1.00 98.44 249 ALA A CA 1
ATOM 2033 C C . ALA A 1 249 ? 9.736 9.795 -19.385 1.00 98.44 249 ALA A C 1
ATOM 2035 O O . ALA A 1 249 ? 10.292 8.923 -20.057 1.00 98.44 249 ALA A O 1
ATOM 2036 N N . LYS A 1 250 ? 9.878 11.101 -19.672 1.00 98.12 250 LYS A N 1
ATOM 2037 C CA . LYS A 1 250 ? 10.776 11.598 -20.737 1.00 98.12 250 LYS A CA 1
ATOM 2038 C C . LYS A 1 250 ? 12.226 11.196 -20.486 1.00 98.12 250 LYS A C 1
ATOM 2040 O O . LYS A 1 250 ? 12.933 10.864 -21.438 1.00 98.12 250 LYS A O 1
ATOM 204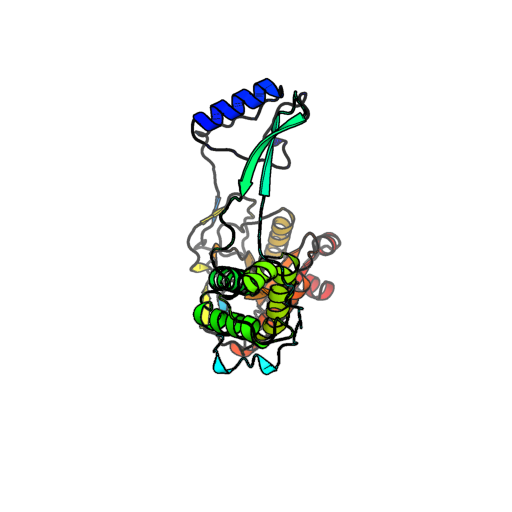5 N N . PHE A 1 251 ? 12.676 11.257 -19.233 1.00 98.06 251 PHE A N 1
ATOM 2046 C CA . PHE A 1 251 ? 14.012 10.818 -18.854 1.00 98.06 251 PHE A CA 1
ATOM 2047 C C . PHE A 1 251 ? 14.191 9.320 -19.105 1.00 98.06 251 PHE A C 1
ATOM 2049 O O . PHE A 1 251 ? 15.092 8.970 -19.857 1.00 98.06 251 PHE A O 1
ATOM 2056 N N . LEU A 1 252 ? 13.322 8.445 -18.588 1.00 98.19 252 LEU A N 1
ATOM 2057 C CA . LEU A 1 252 ? 13.445 6.990 -18.784 1.00 98.19 252 LEU A CA 1
ATOM 2058 C C . LEU A 1 252 ? 13.439 6.578 -20.267 1.00 98.19 252 LEU A C 1
ATOM 2060 O O . LEU A 1 252 ? 14.195 5.696 -20.684 1.00 98.19 252 LEU A O 1
ATOM 2064 N N . ASP A 1 253 ? 12.642 7.259 -21.091 1.00 98.12 253 ASP A N 1
ATOM 2065 C CA . ASP A 1 253 ? 12.574 7.001 -22.532 1.00 98.12 253 ASP A CA 1
ATOM 2066 C C . ASP A 1 253 ? 13.870 7.378 -23.276 1.00 98.12 253 ASP A C 1
ATOM 2068 O O . ASP A 1 253 ? 14.187 6.794 -24.312 1.00 98.12 253 ASP A O 1
ATOM 2072 N N . ARG A 1 254 ? 14.649 8.328 -22.739 1.00 96.69 254 ARG A N 1
ATOM 2073 C CA . ARG A 1 254 ? 15.890 8.841 -23.351 1.00 96.69 254 ARG A CA 1
ATOM 2074 C C . ARG A 1 254 ? 17.168 8.377 -22.659 1.00 96.69 254 ARG A C 1
ATOM 2076 O O . ARG A 1 254 ? 18.226 8.455 -23.272 1.00 96.69 254 ARG A O 1
ATOM 2083 N N . ALA A 1 255 ? 17.082 7.929 -21.411 1.00 96.50 255 ALA A N 1
ATOM 2084 C CA . ALA A 1 255 ? 18.228 7.645 -20.564 1.00 96.50 255 ALA A CA 1
ATOM 2085 C C . ALA A 1 255 ? 19.075 6.506 -21.132 1.00 96.50 255 ALA A C 1
ATOM 2087 O O . ALA A 1 255 ? 18.556 5.461 -21.534 1.00 96.50 255 ALA A O 1
ATOM 2088 N N . ASP A 1 256 ? 20.392 6.670 -21.116 1.00 95.44 256 ASP A N 1
ATOM 2089 C CA . ASP A 1 256 ? 21.287 5.563 -21.414 1.00 95.44 256 ASP A CA 1
ATOM 2090 C C . ASP A 1 256 ? 21.115 4.467 -20.353 1.00 95.44 256 ASP A C 1
ATOM 2092 O O . ASP A 1 256 ? 21.026 4.732 -19.148 1.00 95.44 256 ASP A O 1
ATOM 2096 N N . GLY A 1 257 ? 21.057 3.221 -20.816 1.00 94.38 257 GLY A N 1
ATOM 2097 C CA . GLY A 1 257 ? 20.943 2.053 -19.953 1.00 94.38 257 GLY A CA 1
ATOM 2098 C C . GLY A 1 257 ? 19.524 1.638 -19.563 1.00 94.38 257 GLY A C 1
ATOM 2099 O O . GLY A 1 257 ? 19.400 0.771 -18.709 1.00 94.38 257 GLY A O 1
ATOM 2100 N N . VAL A 1 258 ? 18.471 2.195 -20.177 1.00 97.38 258 VAL A N 1
ATOM 2101 C CA . VAL A 1 258 ? 17.075 1.725 -20.025 1.00 97.38 258 VAL A CA 1
ATOM 2102 C C . VAL A 1 258 ? 16.614 1.036 -21.310 1.00 97.38 258 VAL A C 1
ATOM 2104 O O . VAL A 1 258 ? 16.689 1.623 -22.390 1.00 97.38 258 VAL A O 1
ATOM 2107 N N . THR A 1 259 ? 16.124 -0.200 -21.212 1.00 97.31 259 THR A N 1
ATOM 2108 C CA . THR A 1 259 ? 15.627 -0.984 -22.361 1.00 97.31 259 THR A CA 1
ATOM 2109 C C . THR A 1 259 ? 14.108 -0.938 -22.487 1.00 97.31 259 THR A C 1
ATOM 2111 O O . THR A 1 259 ? 13.593 -0.811 -23.602 1.00 97.31 259 THR A O 1
ATOM 2114 N N . ALA A 1 260 ? 13.409 -0.992 -21.355 1.00 98.06 260 ALA A N 1
ATOM 2115 C CA . ALA A 1 260 ? 11.963 -0.881 -21.242 1.00 98.06 260 ALA A CA 1
ATOM 2116 C C . ALA A 1 260 ? 11.588 -0.204 -19.918 1.00 98.06 260 ALA A C 1
ATOM 2118 O O . ALA A 1 260 ? 12.322 -0.305 -18.937 1.00 98.06 260 ALA A O 1
ATOM 2119 N N . PHE A 1 261 ? 10.450 0.480 -19.872 1.00 98.62 261 PHE A N 1
ATOM 2120 C CA . PHE A 1 261 ? 9.873 0.986 -18.631 1.00 98.62 261 PHE A CA 1
ATOM 2121 C C . PHE A 1 261 ? 8.355 1.098 -18.742 1.00 98.62 261 PHE A C 1
ATOM 2123 O O . PHE A 1 261 ? 7.803 1.188 -19.835 1.00 98.62 261 PHE A O 1
ATOM 2130 N N . SER A 1 262 ? 7.673 1.147 -17.607 1.00 98.31 262 SER A N 1
ATOM 2131 C CA . SER A 1 262 ? 6.263 1.512 -17.549 1.00 98.31 262 SER A CA 1
ATOM 2132 C C . SER A 1 262 ? 5.976 2.252 -16.262 1.00 98.31 262 SER A C 1
ATOM 2134 O O . SER A 1 262 ? 6.584 1.976 -15.227 1.00 98.31 262 SER A O 1
ATOM 2136 N N . LYS A 1 263 ? 4.990 3.146 -16.310 1.00 97.94 263 LYS A N 1
ATOM 2137 C CA . LYS A 1 263 ? 4.327 3.569 -15.086 1.00 97.94 263 LYS A CA 1
ATOM 2138 C C . LYS A 1 263 ? 3.444 2.431 -14.582 1.00 97.94 263 LYS A C 1
ATOM 2140 O O . LYS A 1 263 ? 2.755 1.779 -15.371 1.00 97.94 263 LYS A O 1
ATOM 2145 N N . ILE A 1 264 ? 3.475 2.191 -13.285 1.00 97.25 264 ILE A N 1
ATOM 2146 C CA . ILE A 1 264 ? 2.582 1.289 -12.583 1.00 97.25 264 ILE A CA 1
ATOM 2147 C C . ILE A 1 264 ? 1.343 2.093 -12.189 1.00 97.25 264 ILE A C 1
ATOM 2149 O O . ILE A 1 264 ? 1.404 3.122 -11.528 1.00 97.25 264 ILE A O 1
ATOM 2153 N N . VAL A 1 265 ? 0.186 1.620 -12.634 1.00 94.88 265 VAL A N 1
ATOM 2154 C CA . VAL A 1 265 ? -1.116 2.194 -12.298 1.00 94.88 265 VAL A CA 1
ATOM 2155 C C . VAL A 1 265 ? -1.967 1.129 -11.619 1.00 94.88 265 VAL A C 1
ATOM 2157 O O . VAL A 1 265 ? -1.777 -0.060 -11.887 1.00 94.88 265 VAL A O 1
ATOM 2160 N N . PRO A 1 266 ? -2.983 1.500 -10.818 1.00 93.12 266 PRO A N 1
ATOM 2161 C CA . PRO A 1 266 ? -3.849 0.524 -10.153 1.00 93.12 266 PRO A CA 1
ATOM 2162 C C . PRO A 1 266 ? -4.493 -0.504 -11.098 1.00 93.12 266 PRO A C 1
ATOM 2164 O O . PRO A 1 266 ? -4.813 -1.611 -10.676 1.00 93.12 266 PRO A O 1
ATOM 2167 N N . LYS A 1 267 ? -4.660 -0.168 -12.387 1.00 94.44 267 LYS A N 1
ATOM 2168 C CA . LYS A 1 267 ? -5.177 -1.081 -13.422 1.00 94.44 267 LYS A CA 1
ATOM 2169 C C . LYS A 1 267 ? -4.248 -2.256 -13.748 1.00 94.44 267 LYS A C 1
ATOM 2171 O O . LYS A 1 267 ? -4.756 -3.274 -14.201 1.00 94.44 267 LYS A O 1
ATOM 2176 N N . ILE A 1 268 ? -2.945 -2.128 -13.491 1.00 96.25 268 ILE A N 1
ATOM 2177 C CA . ILE A 1 268 ? -1.957 -3.213 -13.623 1.00 96.25 268 ILE A CA 1
ATOM 2178 C C . ILE A 1 268 ? -2.080 -4.199 -12.450 1.00 96.25 268 ILE A C 1
ATOM 2180 O O . ILE A 1 268 ? -1.786 -5.379 -12.594 1.00 96.25 268 ILE A O 1
ATOM 2184 N N . GLY A 1 269 ? -2.556 -3.738 -11.288 1.00 94.38 269 GLY A N 1
ATOM 2185 C CA . GLY A 1 269 ? -2.805 -4.596 -10.127 1.00 94.38 269 GLY A CA 1
ATOM 2186 C C . GLY A 1 269 ? -1.567 -4.932 -9.292 1.00 94.38 269 GLY A C 1
ATOM 2187 O O . GLY A 1 269 ? -1.669 -5.749 -8.381 1.00 94.38 269 GLY A O 1
ATOM 2188 N N . PHE A 1 270 ? -0.419 -4.300 -9.554 1.00 97.06 270 PHE A N 1
ATOM 2189 C CA . PHE A 1 270 ? 0.768 -4.449 -8.716 1.00 97.06 270 PHE A CA 1
ATOM 2190 C C . PHE A 1 270 ? 0.706 -3.532 -7.490 1.00 97.06 270 PHE A C 1
ATOM 2192 O O . PHE A 1 270 ? 0.506 -2.324 -7.613 1.00 97.06 270 PHE A O 1
ATOM 2199 N N . PHE A 1 271 ? 0.890 -4.119 -6.310 1.00 96.25 271 PHE A N 1
ATOM 2200 C CA . PHE A 1 271 ? 0.987 -3.418 -5.035 1.00 96.25 271 PHE A CA 1
ATOM 2201 C C . PHE A 1 271 ? 1.724 -4.279 -4.009 1.00 96.25 271 PHE A C 1
ATOM 2203 O O . PHE A 1 271 ? 1.812 -5.501 -4.146 1.00 96.25 271 PHE A O 1
ATOM 2210 N N . VAL A 1 272 ? 2.192 -3.645 -2.936 1.00 95.44 272 VAL A N 1
ATOM 2211 C CA . VAL A 1 272 ? 2.755 -4.328 -1.766 1.00 95.44 272 VAL A CA 1
ATOM 2212 C C . VAL A 1 272 ? 2.108 -3.830 -0.484 1.00 95.44 272 VAL A C 1
ATOM 2214 O O . VAL A 1 272 ? 1.773 -2.657 -0.343 1.00 95.44 272 VAL A O 1
ATOM 2217 N N . GLU A 1 273 ? 1.908 -4.722 0.476 1.00 93.31 273 GLU A N 1
ATOM 2218 C CA . GLU A 1 273 ? 1.345 -4.375 1.775 1.00 93.31 273 GLU A CA 1
ATOM 2219 C C . GLU A 1 273 ? 2.412 -3.790 2.706 1.00 93.31 273 GLU A C 1
ATOM 2221 O O . GLU A 1 273 ? 3.498 -4.349 2.823 1.00 93.31 273 GLU A O 1
ATOM 2226 N N . TYR A 1 274 ? 2.112 -2.699 3.406 1.00 92.06 274 TYR A N 1
ATOM 2227 C CA . TYR A 1 274 ? 3.017 -2.074 4.376 1.00 92.06 274 TYR A CA 1
ATOM 2228 C C . TYR A 1 274 ? 2.256 -1.630 5.628 1.00 92.06 274 TYR A C 1
ATOM 2230 O O . TYR A 1 274 ? 1.028 -1.538 5.615 1.00 92.06 274 TYR A O 1
ATOM 2238 N N . LYS A 1 275 ? 2.983 -1.363 6.717 1.00 87.44 275 LYS A N 1
ATOM 2239 C CA . LYS A 1 275 ? 2.430 -0.712 7.911 1.00 87.44 275 LYS A CA 1
ATOM 2240 C C . LYS A 1 275 ? 2.672 0.790 7.817 1.00 87.44 275 LYS A C 1
ATOM 2242 O O . LYS A 1 275 ? 3.817 1.194 7.640 1.00 87.44 275 LYS A O 1
ATOM 2247 N N . ASP A 1 276 ? 1.617 1.596 7.913 1.00 85.81 276 ASP A N 1
ATOM 2248 C CA . ASP A 1 276 ? 1.755 3.055 7.997 1.00 85.81 276 ASP A CA 1
ATOM 2249 C C . ASP A 1 276 ? 2.338 3.494 9.352 1.00 85.81 276 ASP A C 1
ATOM 2251 O O . ASP A 1 276 ? 2.502 2.685 10.267 1.00 85.81 276 ASP A O 1
ATOM 2255 N N . SER A 1 277 ? 2.648 4.782 9.499 1.00 82.69 277 SER A N 1
ATOM 2256 C CA . SER A 1 277 ? 3.176 5.381 10.739 1.00 82.69 277 SER A CA 1
ATOM 2257 C C . SER A 1 277 ? 2.293 5.178 11.983 1.00 82.69 277 SER A C 1
ATOM 2259 O O . SER A 1 277 ? 2.726 5.430 13.106 1.00 82.69 277 SER A O 1
ATOM 2261 N N . ARG A 1 278 ? 1.048 4.713 11.810 1.00 77.94 278 ARG A N 1
ATOM 2262 C CA . ARG A 1 278 ? 0.110 4.372 12.888 1.00 77.94 278 ARG A CA 1
ATOM 2263 C C . ARG A 1 278 ? -0.070 2.852 13.053 1.00 77.94 278 ARG A C 1
ATOM 2265 O O . ARG A 1 278 ? -1.004 2.441 13.739 1.00 77.94 278 ARG A O 1
ATOM 2272 N N . ASP A 1 279 ? 0.816 2.042 12.471 1.00 76.06 279 ASP A N 1
ATOM 2273 C CA . ASP A 1 279 ? 0.799 0.568 12.401 1.00 76.06 279 ASP A CA 1
ATOM 2274 C C . ASP A 1 279 ? -0.396 -0.037 11.665 1.00 76.06 279 ASP A C 1
ATOM 2276 O O . ASP A 1 279 ? -0.725 -1.211 11.846 1.00 76.06 279 ASP A O 1
ATOM 2280 N N . ASN A 1 280 ? -1.063 0.723 10.800 1.00 76.88 280 ASN A N 1
ATOM 2281 C CA . ASN A 1 280 ? -2.142 0.141 10.021 1.00 76.88 280 ASN A CA 1
ATOM 2282 C C . ASN A 1 280 ? -1.606 -0.548 8.777 1.00 76.88 280 ASN A C 1
ATOM 2284 O O . ASN A 1 280 ? -0.800 0.025 8.048 1.00 76.88 280 ASN A O 1
ATOM 2288 N N . LEU A 1 281 ? -2.168 -1.713 8.456 1.00 82.25 281 LEU A N 1
ATOM 2289 C CA . LEU A 1 281 ? -1.940 -2.344 7.164 1.00 82.25 281 LEU A CA 1
ATOM 2290 C C . LEU A 1 281 ? -2.557 -1.497 6.041 1.00 82.25 281 LEU A C 1
ATOM 2292 O O . LEU A 1 281 ? -3.749 -1.171 6.056 1.00 82.25 281 LEU A O 1
ATOM 2296 N N . ARG A 1 282 ? -1.727 -1.138 5.069 1.00 88.00 282 ARG A N 1
ATOM 2297 C CA . ARG A 1 282 ? -2.063 -0.364 3.874 1.00 88.00 282 ARG A CA 1
ATOM 2298 C C . ARG A 1 282 ? -1.477 -1.047 2.646 1.00 88.00 282 ARG A C 1
ATOM 2300 O O . ARG A 1 282 ? -0.598 -1.897 2.759 1.00 88.00 282 ARG A O 1
ATOM 2307 N N . LEU A 1 283 ? -1.966 -0.656 1.474 1.00 92.50 283 LEU A N 1
ATOM 2308 C CA . LEU A 1 283 ? -1.398 -1.061 0.193 1.00 92.50 283 LEU A CA 1
ATOM 2309 C C . LEU A 1 283 ? -0.604 0.109 -0.381 1.00 92.50 283 LEU A C 1
ATOM 2311 O O . LEU A 1 283 ? -1.086 1.242 -0.388 1.00 92.50 283 LEU A O 1
ATOM 2315 N N . TYR A 1 284 ? 0.605 -0.180 -0.832 1.00 94.50 284 TYR A N 1
ATOM 2316 C CA . TYR A 1 284 ? 1.494 0.744 -1.511 1.00 94.50 284 TYR A CA 1
ATOM 2317 C C . TYR A 1 284 ? 1.572 0.370 -2.993 1.00 94.50 284 TYR A C 1
ATOM 2319 O O . TYR A 1 284 ? 1.793 -0.793 -3.334 1.00 94.50 284 TYR A O 1
ATOM 2327 N N . TYR A 1 285 ? 1.362 1.370 -3.846 1.00 94.94 285 TYR A N 1
ATOM 2328 C CA . TYR A 1 285 ? 1.433 1.287 -5.299 1.00 94.94 285 TYR A CA 1
ATOM 2329 C C . TYR A 1 285 ? 2.620 2.152 -5.733 1.00 94.94 285 TYR A C 1
ATOM 2331 O O . TYR A 1 285 ? 2.501 3.370 -5.614 1.00 94.94 285 TYR A O 1
ATOM 2339 N N . PRO A 1 286 ? 3.753 1.557 -6.140 1.00 96.19 286 PRO A N 1
ATOM 2340 C CA . PRO A 1 286 ? 4.892 2.326 -6.633 1.00 96.19 286 PRO A CA 1
ATOM 2341 C C . PRO A 1 286 ? 4.593 2.956 -7.994 1.00 96.19 286 PRO A C 1
ATOM 2343 O O . PRO A 1 286 ? 3.708 2.479 -8.705 1.00 96.19 286 PRO A O 1
ATOM 2346 N N . ASP A 1 287 ? 5.359 3.979 -8.373 1.00 97.31 287 ASP A N 1
ATOM 2347 C CA . ASP A 1 287 ? 5.079 4.760 -9.583 1.00 97.31 287 ASP A CA 1
ATOM 2348 C C . ASP A 1 287 ? 5.585 4.121 -10.878 1.00 97.31 287 ASP A C 1
ATOM 2350 O O . ASP A 1 287 ? 4.849 4.079 -11.857 1.00 97.31 287 ASP A O 1
ATOM 2354 N N . PHE A 1 288 ? 6.823 3.622 -10.941 1.00 98.50 288 PHE A N 1
ATOM 2355 C CA . PHE A 1 288 ? 7.395 3.083 -12.183 1.00 98.50 288 PHE A CA 1
ATOM 2356 C C . PHE A 1 288 ? 8.139 1.765 -11.980 1.00 98.50 288 PHE A C 1
ATOM 2358 O O . PHE A 1 288 ? 8.653 1.459 -10.905 1.00 98.50 288 PHE A O 1
ATOM 2365 N N . VAL A 1 289 ? 8.249 1.009 -13.070 1.00 98.50 289 VAL A N 1
ATOM 2366 C CA . VAL A 1 289 ? 9.209 -0.082 -13.238 1.00 98.50 289 VAL A CA 1
ATOM 2367 C C . VAL A 1 289 ? 10.068 0.195 -14.467 1.00 98.50 289 VAL A C 1
ATOM 2369 O O . VAL A 1 289 ? 9.548 0.604 -15.506 1.00 98.50 289 VAL A O 1
ATOM 2372 N N . ALA A 1 290 ? 11.374 -0.027 -14.367 1.00 98.06 290 ALA A N 1
ATOM 2373 C CA . ALA A 1 290 ? 12.317 0.098 -15.472 1.00 98.06 290 ALA A CA 1
ATOM 2374 C C . ALA A 1 290 ? 13.223 -1.133 -15.553 1.00 98.06 290 ALA A C 1
ATOM 2376 O O . ALA A 1 290 ? 13.600 -1.702 -14.534 1.00 98.06 290 ALA A O 1
ATOM 2377 N N . VAL A 1 291 ? 13.587 -1.528 -16.768 1.00 97.81 291 VAL A N 1
ATOM 2378 C CA . VAL A 1 291 ? 14.546 -2.599 -17.043 1.00 97.81 291 VAL A CA 1
ATOM 2379 C C . VAL A 1 291 ? 15.828 -1.962 -17.548 1.00 97.81 291 VAL A C 1
ATOM 2381 O O . VAL A 1 291 ? 15.805 -1.161 -18.491 1.00 97.81 291 VAL A O 1
ATOM 2384 N N . THR A 1 292 ? 16.948 -2.298 -16.919 1.00 95.12 292 THR A N 1
ATOM 2385 C CA . THR A 1 292 ? 18.248 -1.775 -17.325 1.00 95.12 292 THR A CA 1
ATOM 2386 C C . THR A 1 292 ? 18.889 -2.630 -18.417 1.00 95.12 292 THR A C 1
ATOM 2388 O O . THR A 1 292 ? 18.530 -3.786 -18.644 1.00 95.12 292 THR A O 1
ATOM 2391 N N . THR A 1 293 ? 19.862 -2.062 -19.128 1.00 89.62 293 THR A N 1
ATOM 2392 C CA . THR A 1 293 ? 20.716 -2.827 -20.053 1.00 89.62 293 THR A CA 1
ATOM 2393 C C . THR A 1 293 ? 21.687 -3.753 -19.326 1.00 89.62 293 THR A C 1
ATOM 2395 O O . THR A 1 293 ? 22.105 -4.764 -19.889 1.00 89.62 293 THR A O 1
ATOM 2398 N N . ASP A 1 294 ? 22.066 -3.399 -18.097 1.00 76.38 294 ASP A N 1
ATOM 2399 C CA . ASP A 1 294 ? 23.082 -4.098 -17.315 1.00 76.38 294 ASP A CA 1
ATOM 2400 C C . ASP A 1 294 ? 22.421 -5.275 -16.584 1.00 76.38 294 ASP A C 1
ATOM 2402 O O . ASP A 1 294 ? 21.605 -5.086 -15.687 1.00 76.38 294 ASP A O 1
ATOM 2406 N N . GLU A 1 295 ? 22.746 -6.503 -16.998 1.00 74.62 295 GLU A N 1
ATOM 2407 C CA . GLU A 1 295 ? 22.228 -7.755 -16.406 1.00 74.62 295 GLU A CA 1
ATOM 2408 C C . GLU A 1 295 ? 20.693 -7.904 -16.431 1.00 74.62 295 GLU A C 1
ATOM 2410 O O . GLU A 1 295 ? 20.153 -8.812 -15.804 1.00 74.62 295 GLU A O 1
ATOM 2415 N N . SER A 1 296 ? 19.988 -7.059 -17.196 1.00 85.44 296 SER A N 1
ATOM 2416 C CA . SER A 1 296 ? 18.518 -6.984 -17.200 1.00 85.44 296 SER A CA 1
ATOM 2417 C C . SER A 1 296 ? 17.928 -6.760 -15.800 1.00 85.44 296 SER A C 1
ATOM 2419 O O . SER A 1 296 ? 16.874 -7.307 -15.475 1.00 85.44 296 SER A O 1
ATOM 2421 N N . GLU A 1 297 ? 18.612 -5.971 -14.961 1.00 94.06 297 GLU A N 1
ATOM 2422 C CA . GLU A 1 297 ? 18.108 -5.598 -13.637 1.00 94.06 297 GLU A CA 1
ATOM 2423 C C . GLU A 1 297 ? 16.782 -4.833 -13.753 1.00 94.06 297 GLU A C 1
ATOM 2425 O O . GLU A 1 297 ? 16.631 -3.930 -14.580 1.00 94.06 297 GLU A O 1
ATOM 2430 N N . GLN A 1 298 ? 15.824 -5.191 -12.899 1.00 96.75 298 GLN A N 1
ATOM 2431 C CA . GLN A 1 298 ? 14.510 -4.561 -12.825 1.00 96.75 298 GLN A CA 1
ATOM 2432 C C . GLN A 1 298 ? 14.464 -3.613 -11.625 1.00 96.75 298 GLN A C 1
ATOM 2434 O O . GLN A 1 298 ? 14.770 -3.988 -10.495 1.00 96.75 298 GLN A O 1
ATOM 2439 N N . ILE A 1 299 ? 14.080 -2.366 -11.864 1.00 97.44 299 ILE A N 1
ATOM 2440 C CA . ILE A 1 299 ? 14.110 -1.304 -10.861 1.00 97.44 299 ILE A CA 1
ATOM 2441 C C . ILE A 1 299 ? 12.695 -0.800 -10.644 1.00 97.44 299 ILE A C 1
ATOM 2443 O O . ILE A 1 299 ? 12.052 -0.340 -11.586 1.00 97.44 299 ILE A O 1
ATOM 2447 N N . ILE A 1 300 ? 12.230 -0.858 -9.399 1.00 98.25 300 ILE A N 1
ATOM 2448 C CA . ILE A 1 300 ? 11.040 -0.132 -8.962 1.00 98.25 300 ILE A CA 1
ATOM 2449 C C . ILE A 1 300 ? 11.453 1.293 -8.601 1.00 98.25 300 ILE A C 1
ATOM 2451 O O . ILE A 1 300 ? 12.402 1.493 -7.839 1.00 98.25 300 ILE A O 1
ATOM 2455 N N . VAL A 1 301 ? 10.736 2.278 -9.132 1.00 97.88 301 VAL A N 1
ATOM 2456 C CA . VAL A 1 301 ? 10.990 3.692 -8.860 1.00 97.88 301 VAL A CA 1
ATOM 2457 C C . VAL A 1 301 ? 9.763 4.335 -8.231 1.00 97.88 301 VAL A C 1
ATOM 2459 O O . VAL A 1 301 ? 8.659 4.201 -8.755 1.00 97.88 301 VAL A O 1
ATOM 2462 N N . GLU A 1 302 ? 9.977 5.062 -7.138 1.00 96.81 302 GLU A N 1
ATOM 2463 C CA . GLU A 1 302 ? 8.993 5.977 -6.552 1.00 96.81 302 GLU A CA 1
ATOM 2464 C C . GLU A 1 302 ? 9.396 7.417 -6.868 1.00 96.81 302 GLU A C 1
ATOM 2466 O O . GLU A 1 302 ? 10.499 7.838 -6.519 1.00 96.81 302 GLU A O 1
ATOM 2471 N N . THR A 1 303 ? 8.510 8.184 -7.495 1.00 94.81 303 THR A N 1
ATOM 2472 C CA . THR A 1 303 ? 8.694 9.620 -7.714 1.00 94.81 303 THR A CA 1
ATOM 2473 C C . THR A 1 303 ? 8.007 10.406 -6.607 1.00 94.81 303 THR A C 1
ATOM 2475 O O . THR A 1 303 ? 6.824 10.223 -6.332 1.00 94.81 303 THR A O 1
ATOM 2478 N N . LYS A 1 304 ? 8.728 11.315 -5.945 1.00 92.06 304 LYS A N 1
ATOM 2479 C CA . LYS A 1 304 ? 8.165 12.056 -4.813 1.00 92.06 304 LYS A CA 1
ATOM 2480 C C . LYS A 1 304 ? 8.362 13.562 -4.926 1.00 92.06 304 LYS A C 1
ATOM 2482 O O . LYS A 1 304 ? 9.478 14.051 -5.002 1.00 92.06 304 LYS A O 1
ATOM 2487 N N . GLY A 1 305 ? 7.258 14.312 -4.901 1.00 84.31 305 GLY A N 1
ATOM 2488 C CA . GLY A 1 305 ? 7.293 15.781 -4.897 1.00 84.31 305 GLY A CA 1
ATOM 2489 C C . GLY A 1 305 ? 7.406 16.412 -3.502 1.00 84.31 305 GLY A C 1
ATOM 2490 O O . GLY A 1 305 ? 8.051 17.439 -3.341 1.00 84.31 305 GLY A O 1
ATOM 2491 N N . ARG A 1 306 ? 6.768 15.825 -2.479 1.00 76.44 306 ARG A N 1
ATOM 2492 C CA . ARG A 1 306 ? 6.785 16.319 -1.085 1.00 76.44 306 ARG A CA 1
ATOM 2493 C C . ARG A 1 306 ? 6.928 15.162 -0.110 1.00 76.44 306 ARG A C 1
ATOM 2495 O O . ARG A 1 306 ? 6.285 14.137 -0.308 1.00 76.44 306 ARG A O 1
ATOM 2502 N N . GLU A 1 307 ? 7.714 15.324 0.947 1.00 69.88 307 GLU A N 1
ATOM 2503 C CA . GLU A 1 307 ? 7.832 14.289 1.975 1.00 69.88 307 GLU A CA 1
ATOM 2504 C C . GLU A 1 307 ? 6.549 14.175 2.813 1.00 69.88 307 GLU A C 1
ATOM 2506 O O . GLU A 1 307 ? 6.024 15.164 3.325 1.00 69.88 307 GLU A O 1
ATOM 2511 N N . ASP A 1 308 ? 6.065 12.939 2.962 1.00 74.75 308 ASP A N 1
ATOM 2512 C CA . ASP A 1 308 ? 4.942 12.574 3.826 1.00 74.75 308 ASP A CA 1
ATOM 2513 C C . ASP A 1 308 ? 5.438 11.669 4.965 1.00 74.75 308 ASP A C 1
ATOM 2515 O O . ASP A 1 308 ? 6.411 10.929 4.814 1.00 74.75 308 ASP A O 1
ATOM 2519 N N . ILE A 1 309 ? 4.704 11.631 6.080 1.00 79.06 309 ILE A N 1
ATOM 2520 C CA . ILE A 1 309 ? 5.013 10.792 7.260 1.00 79.06 309 ILE A CA 1
ATOM 2521 C C . ILE A 1 309 ? 5.134 9.285 6.970 1.00 79.06 309 ILE A C 1
ATOM 2523 O O . ILE A 1 309 ? 5.738 8.554 7.749 1.00 79.06 309 ILE A O 1
ATOM 2527 N N . ASP A 1 310 ? 4.570 8.813 5.857 1.00 81.25 310 ASP A N 1
ATOM 2528 C CA . ASP A 1 310 ? 4.569 7.399 5.470 1.00 81.25 310 ASP A CA 1
ATOM 2529 C C . ASP A 1 310 ? 5.610 7.065 4.385 1.00 81.25 310 ASP A C 1
ATOM 2531 O O . ASP A 1 310 ? 5.575 5.963 3.838 1.00 81.25 310 ASP A O 1
ATOM 2535 N N . VAL A 1 311 ? 6.531 7.978 4.054 1.00 87.19 311 VAL A N 1
ATOM 2536 C CA . VAL A 1 311 ? 7.584 7.724 3.052 1.00 87.19 311 VAL A CA 1
ATOM 2537 C C . VAL A 1 311 ? 8.530 6.608 3.509 1.00 87.19 311 VAL A C 1
ATOM 2539 O O . VAL A 1 311 ? 8.667 5.597 2.825 1.00 87.19 311 VAL A O 1
ATOM 2542 N N . GLU A 1 312 ? 9.120 6.724 4.700 1.00 91.19 312 GLU A N 1
ATOM 2543 C CA . GLU A 1 312 ? 10.084 5.735 5.204 1.00 91.19 312 GLU A CA 1
ATOM 2544 C C . GLU A 1 312 ? 9.496 4.306 5.311 1.00 91.19 312 GLU A C 1
ATOM 2546 O O . GLU A 1 312 ? 10.143 3.360 4.841 1.00 91.19 312 GLU A O 1
ATOM 2551 N N . PRO A 1 313 ? 8.275 4.093 5.852 1.00 92.06 313 PRO A N 1
ATOM 2552 C CA . PRO A 1 313 ? 7.666 2.764 5.872 1.00 92.06 313 PRO A CA 1
ATOM 2553 C C . PRO A 1 313 ? 7.443 2.147 4.483 1.00 92.06 313 PRO A C 1
ATOM 2555 O O . PRO A 1 313 ? 7.630 0.935 4.324 1.00 92.06 313 PRO A O 1
ATOM 2558 N N . LYS A 1 314 ? 7.070 2.953 3.478 1.00 94.31 314 LYS A N 1
ATOM 2559 C CA . LYS A 1 314 ? 6.892 2.490 2.091 1.00 94.31 314 LYS A CA 1
ATOM 2560 C C . LYS A 1 314 ? 8.223 2.079 1.477 1.00 94.31 314 LYS A C 1
ATOM 2562 O O . LYS A 1 314 ? 8.347 0.941 1.022 1.00 94.31 314 LYS A O 1
ATOM 2567 N N . ASP A 1 315 ? 9.230 2.947 1.564 1.00 94.69 315 ASP A N 1
ATOM 2568 C CA . ASP A 1 315 ? 10.572 2.699 1.029 1.00 94.69 315 ASP A CA 1
ATOM 2569 C C . ASP A 1 315 ? 11.167 1.421 1.629 1.00 94.69 315 ASP A C 1
ATOM 2571 O O . ASP A 1 315 ? 11.646 0.535 0.916 1.00 94.69 315 ASP A O 1
ATOM 2575 N N . LYS A 1 316 ? 11.077 1.272 2.958 1.00 95.19 316 LYS A N 1
ATOM 2576 C CA . LYS A 1 316 ? 11.549 0.078 3.668 1.00 95.19 316 LYS A CA 1
ATOM 2577 C C . LYS A 1 316 ? 10.846 -1.184 3.175 1.00 95.19 316 LYS A C 1
ATOM 2579 O O . LYS A 1 316 ? 11.500 -2.202 2.936 1.00 95.19 316 LYS A O 1
ATOM 2584 N N . ARG A 1 317 ? 9.520 -1.138 3.018 1.00 95.56 317 ARG A N 1
ATOM 2585 C CA . ARG A 1 317 ? 8.754 -2.289 2.531 1.00 95.56 317 ARG A CA 1
ATOM 2586 C C . ARG A 1 317 ? 9.110 -2.637 1.089 1.00 95.56 317 ARG A C 1
ATOM 2588 O O . ARG A 1 317 ? 9.170 -3.829 0.772 1.00 95.56 317 ARG A O 1
ATOM 2595 N N . MET A 1 318 ? 9.338 -1.634 0.246 1.00 97.12 318 MET A N 1
ATOM 2596 C CA . MET A 1 318 ? 9.646 -1.834 -1.164 1.00 97.12 318 MET A CA 1
ATOM 2597 C C . MET A 1 318 ? 11.037 -2.421 -1.364 1.00 97.12 318 MET A C 1
ATOM 2599 O O . MET A 1 318 ? 11.171 -3.433 -2.048 1.00 97.12 318 MET A O 1
ATOM 2603 N N . ARG A 1 319 ? 12.046 -1.898 -0.654 1.00 97.31 319 ARG A N 1
ATOM 2604 C CA . ARG A 1 319 ? 13.383 -2.512 -0.596 1.00 97.31 319 ARG A CA 1
ATOM 2605 C C . ARG A 1 319 ? 13.300 -3.973 -0.162 1.00 97.31 319 ARG A C 1
ATOM 2607 O O . ARG A 1 319 ? 13.872 -4.841 -0.815 1.00 97.31 319 ARG A O 1
ATOM 2614 N N . LYS A 1 320 ? 12.510 -4.265 0.881 1.00 97.44 320 LYS A N 1
ATOM 2615 C CA . LYS A 1 320 ? 12.323 -5.642 1.355 1.00 97.44 320 LYS A CA 1
ATOM 2616 C C . LYS A 1 320 ? 11.662 -6.544 0.313 1.00 97.44 320 LYS A C 1
ATOM 2618 O O . LYS A 1 320 ? 12.053 -7.698 0.175 1.00 97.44 320 LYS A O 1
ATOM 2623 N N . TRP A 1 321 ? 10.683 -6.030 -0.431 1.00 97.81 321 TRP A N 1
ATOM 2624 C CA . TRP A 1 321 ? 10.086 -6.769 -1.542 1.00 97.81 321 TRP A CA 1
ATOM 2625 C C . TRP A 1 321 ? 11.123 -7.073 -2.629 1.00 97.81 321 TRP A C 1
ATOM 2627 O O . TRP A 1 321 ? 11.187 -8.221 -3.055 1.00 97.81 321 TRP A O 1
ATOM 2637 N N . CYS A 1 322 ? 11.958 -6.097 -3.016 1.00 97.88 322 CYS A N 1
ATOM 2638 C CA . CYS A 1 322 ? 13.018 -6.274 -4.015 1.00 97.88 322 CYS A CA 1
ATOM 2639 C C . CYS A 1 322 ? 14.036 -7.349 -3.590 1.00 97.88 322 CYS A C 1
ATOM 2641 O O . CYS A 1 322 ? 14.415 -8.200 -4.396 1.00 97.88 322 CYS A O 1
ATOM 2643 N N . GLU A 1 323 ? 14.424 -7.386 -2.311 1.00 97.81 323 GLU A N 1
ATOM 2644 C CA . GLU A 1 323 ? 15.255 -8.466 -1.755 1.00 97.81 323 GLU A CA 1
ATOM 2645 C C . GLU A 1 323 ? 14.570 -9.837 -1.867 1.00 97.81 323 GLU A C 1
ATOM 2647 O O . GLU A 1 323 ? 15.179 -10.820 -2.298 1.00 97.81 323 GLU A O 1
ATOM 2652 N N . ASP A 1 324 ? 13.297 -9.909 -1.467 1.00 97.56 324 ASP A N 1
ATOM 2653 C CA . ASP A 1 324 ? 12.534 -11.153 -1.443 1.00 97.56 324 ASP A CA 1
ATOM 2654 C C . ASP A 1 324 ? 12.308 -11.699 -2.860 1.00 97.56 324 ASP A C 1
ATOM 2656 O O . ASP A 1 324 ? 12.555 -12.882 -3.099 1.00 97.56 324 ASP A O 1
ATOM 2660 N N . VAL A 1 325 ? 11.916 -10.856 -3.819 1.00 97.62 325 VAL A N 1
ATOM 2661 C CA . VAL A 1 325 ? 11.736 -11.273 -5.217 1.00 97.62 325 VAL A CA 1
ATOM 2662 C C . VAL A 1 325 ? 13.069 -11.657 -5.859 1.00 97.62 325 VAL A C 1
ATOM 2664 O O . VAL A 1 325 ? 13.117 -12.667 -6.562 1.00 97.62 325 VAL A O 1
ATOM 2667 N N . THR A 1 326 ? 14.164 -10.951 -5.550 1.00 97.38 326 THR A N 1
ATOM 2668 C CA . THR A 1 326 ? 15.500 -11.299 -6.060 1.00 97.38 326 THR A CA 1
ATOM 2669 C C . THR A 1 326 ? 15.912 -12.686 -5.597 1.00 97.38 326 THR A C 1
ATOM 2671 O O . THR A 1 326 ? 16.305 -13.534 -6.396 1.00 97.38 326 THR A O 1
ATOM 2674 N N . ARG A 1 327 ? 15.744 -12.968 -4.303 1.00 97.38 327 ARG A N 1
ATOM 2675 C CA . ARG A 1 327 ? 16.039 -14.284 -3.730 1.00 97.38 327 ARG A CA 1
ATOM 2676 C C . ARG A 1 327 ? 15.156 -15.391 -4.314 1.00 97.38 327 ARG A C 1
ATOM 2678 O O . ARG A 1 327 ? 15.639 -16.502 -4.510 1.00 97.38 327 ARG A O 1
ATOM 2685 N N . LEU A 1 328 ? 13.869 -15.120 -4.533 1.00 97.00 328 LEU A N 1
ATOM 2686 C CA . LEU A 1 328 ? 12.895 -16.126 -4.971 1.00 97.00 328 LEU A CA 1
ATOM 2687 C C . LEU A 1 328 ? 12.949 -16.419 -6.475 1.00 97.00 328 LEU A C 1
ATOM 2689 O O . LEU A 1 328 ? 12.587 -17.521 -6.880 1.00 97.00 328 LEU A O 1
ATOM 2693 N N . THR A 1 329 ? 13.361 -15.449 -7.293 1.00 95.19 329 THR A N 1
ATOM 2694 C CA . THR A 1 329 ? 13.376 -15.572 -8.761 1.00 95.19 329 THR A CA 1
ATOM 2695 C C . THR A 1 329 ? 14.776 -15.740 -9.340 1.00 95.19 329 THR A C 1
ATOM 2697 O O . THR A 1 329 ? 14.915 -16.289 -10.428 1.00 95.19 329 THR A O 1
ATOM 2700 N N . GLY A 1 330 ? 15.811 -15.284 -8.630 1.00 94.12 330 GLY A N 1
ATOM 2701 C CA . GLY A 1 330 ? 17.178 -15.184 -9.142 1.00 94.12 330 GLY A CA 1
ATOM 2702 C C . GLY A 1 330 ? 17.424 -13.962 -10.037 1.00 94.12 330 GLY A C 1
ATOM 2703 O O . GLY A 1 330 ? 18.582 -13.641 -10.289 1.00 94.12 330 GLY A O 1
ATOM 2704 N N . SER A 1 331 ? 16.374 -13.260 -10.481 1.00 93.81 331 SER A N 1
ATOM 2705 C CA . SER A 1 331 ? 16.480 -12.001 -11.227 1.00 93.81 331 SER A CA 1
ATOM 2706 C C . SER A 1 331 ? 16.774 -10.850 -10.275 1.00 93.81 331 SER A C 1
ATOM 2708 O O . SER A 1 331 ? 16.198 -10.788 -9.193 1.00 93.81 331 SER A O 1
ATOM 2710 N N . LYS A 1 332 ? 17.645 -9.916 -10.656 1.00 96.19 332 LYS A N 1
ATOM 2711 C CA . LYS A 1 332 ? 17.999 -8.786 -9.793 1.00 96.19 332 LYS A CA 1
ATOM 2712 C C . LYS A 1 332 ? 16.891 -7.730 -9.796 1.00 96.19 332 LYS A C 1
ATOM 2714 O O . LYS A 1 332 ? 16.566 -7.189 -10.850 1.00 96.19 332 LYS A O 1
ATOM 2719 N N . TRP A 1 333 ? 16.366 -7.426 -8.610 1.00 97.50 333 TRP A N 1
ATOM 2720 C CA . TRP A 1 333 ? 15.417 -6.342 -8.378 1.00 97.50 333 TRP A CA 1
ATOM 2721 C C . TRP A 1 333 ? 15.974 -5.321 -7.393 1.00 97.50 333 TRP A C 1
ATOM 2723 O O . TRP A 1 333 ? 16.505 -5.684 -6.342 1.00 97.50 333 TRP A O 1
ATOM 2733 N N . SER A 1 334 ? 15.785 -4.040 -7.689 1.00 96.81 334 SER A N 1
ATOM 2734 C CA . SER A 1 334 ? 16.157 -2.940 -6.798 1.00 96.81 334 SER A CA 1
ATOM 2735 C C . SER A 1 334 ? 15.064 -1.879 -6.710 1.00 96.81 334 SER A C 1
ATOM 2737 O O . SER A 1 334 ? 14.069 -1.912 -7.435 1.00 96.81 334 SER A O 1
ATOM 2739 N N . PHE A 1 335 ? 15.199 -0.993 -5.726 1.00 97.56 335 PHE A N 1
ATOM 2740 C CA . PHE A 1 335 ? 14.263 0.094 -5.466 1.00 97.56 335 PHE A CA 1
ATOM 2741 C C . PHE A 1 335 ? 15.027 1.403 -5.317 1.00 97.56 335 PHE A C 1
ATOM 2743 O O . PHE A 1 335 ? 16.043 1.439 -4.619 1.00 97.56 335 PHE A O 1
ATOM 2750 N N . ILE A 1 336 ? 14.495 2.469 -5.906 1.00 96.31 336 ILE A N 1
ATOM 2751 C CA . ILE A 1 336 ? 15.012 3.824 -5.750 1.00 96.31 336 ILE A CA 1
ATOM 2752 C C . ILE A 1 336 ? 13.869 4.825 -5.597 1.00 96.31 336 ILE A C 1
ATOM 2754 O O . ILE A 1 336 ? 12.874 4.773 -6.320 1.00 96.31 336 ILE A O 1
ATOM 2758 N N . ARG A 1 337 ? 14.034 5.756 -4.658 1.00 95.38 337 ARG A N 1
ATOM 2759 C CA . ARG A 1 337 ? 13.176 6.931 -4.535 1.00 95.38 337 ARG A CA 1
ATOM 2760 C C . ARG A 1 337 ? 13.837 8.093 -5.263 1.00 95.38 337 ARG A C 1
ATOM 2762 O O . ARG A 1 337 ? 15.039 8.306 -5.122 1.00 95.38 337 ARG A O 1
ATOM 2769 N N . VAL A 1 338 ? 13.057 8.825 -6.043 1.00 95.88 338 VAL A N 1
ATOM 2770 C CA . VAL A 1 338 ? 13.506 9.983 -6.810 1.00 95.88 338 VAL A CA 1
ATOM 2771 C C . VAL A 1 338 ? 12.692 11.187 -6.360 1.00 95.88 338 VAL A C 1
ATOM 2773 O O . VAL A 1 338 ? 11.553 11.388 -6.788 1.00 95.88 338 VAL A O 1
ATOM 2776 N N . ASP A 1 339 ? 13.286 11.974 -5.468 1.00 94.12 339 ASP A N 1
ATOM 2777 C CA . ASP A 1 339 ? 12.690 13.215 -4.987 1.00 94.12 339 ASP A CA 1
ATOM 2778 C C . ASP A 1 339 ? 12.814 14.298 -6.075 1.00 94.12 339 ASP A C 1
ATOM 2780 O O . ASP A 1 339 ? 13.873 14.457 -6.689 1.00 94.12 339 ASP A O 1
ATOM 2784 N N . GLN A 1 340 ? 11.732 15.038 -6.331 1.00 94.06 340 GLN A N 1
ATOM 2785 C CA . GLN A 1 340 ? 11.635 16.022 -7.415 1.00 94.06 340 GLN A CA 1
ATOM 2786 C C . GLN A 1 340 ? 12.742 17.075 -7.335 1.00 94.06 340 GLN A C 1
ATOM 2788 O O . GLN A 1 340 ? 13.384 17.370 -8.340 1.00 94.06 340 GLN A O 1
ATOM 2793 N N . GLU A 1 341 ? 13.005 17.594 -6.133 1.00 92.50 341 GLU A N 1
ATOM 2794 C CA . GLU A 1 341 ? 14.030 18.619 -5.913 1.00 92.50 341 GLU A CA 1
ATOM 2795 C C . GLU A 1 341 ? 15.428 18.133 -6.323 1.00 92.50 341 GLU A C 1
ATOM 2797 O O . GLU A 1 341 ? 16.170 18.854 -6.992 1.00 92.50 341 GLU A O 1
ATOM 2802 N N . GLU A 1 342 ? 15.786 16.893 -5.976 1.00 91.75 342 GLU A N 1
ATOM 2803 C CA . GLU A 1 342 ? 17.077 16.317 -6.357 1.00 91.75 342 GLU A CA 1
ATOM 2804 C C . GLU A 1 342 ? 17.104 15.942 -7.845 1.00 91.75 342 GLU A C 1
ATOM 2806 O O . GLU A 1 342 ? 18.119 16.147 -8.509 1.00 91.75 342 GLU A O 1
ATOM 2811 N N . PHE A 1 343 ? 15.991 15.472 -8.415 1.00 94.69 343 PHE A N 1
ATOM 2812 C CA . PHE A 1 343 ? 15.914 15.190 -9.847 1.00 94.69 343 PHE A CA 1
ATOM 2813 C C . PHE A 1 343 ? 16.108 16.440 -10.712 1.00 94.69 343 PHE A C 1
ATOM 2815 O O . PHE A 1 343 ? 16.847 16.394 -11.691 1.00 94.69 343 PHE A O 1
ATOM 2822 N N . GLU A 1 344 ? 15.488 17.562 -10.345 1.00 92.75 344 GLU A N 1
ATOM 2823 C CA . GLU A 1 344 ? 15.558 18.822 -11.098 1.00 92.75 344 GLU A CA 1
ATOM 2824 C C . GLU A 1 344 ? 16.910 19.537 -10.957 1.00 92.75 344 GLU A C 1
ATOM 2826 O O . GLU A 1 344 ? 17.342 20.268 -11.856 1.00 92.75 344 GLU A O 1
ATOM 2831 N N . LYS A 1 345 ? 17.604 19.316 -9.838 1.00 92.88 345 LYS A N 1
ATOM 2832 C CA . LYS A 1 345 ? 18.930 19.879 -9.550 1.00 92.88 345 LYS A CA 1
ATOM 2833 C C . LYS A 1 345 ? 20.021 19.325 -10.462 1.00 92.88 345 LYS A C 1
ATOM 2835 O O . LYS A 1 345 ? 20.988 20.031 -10.764 1.00 92.88 345 LYS A O 1
ATOM 2840 N N . TYR A 1 346 ? 19.876 18.082 -10.914 1.00 89.38 346 TYR A N 1
ATOM 2841 C CA . TYR A 1 346 ? 20.835 17.415 -11.788 1.00 89.38 346 TYR A CA 1
ATOM 2842 C C . TYR A 1 346 ? 20.262 17.205 -13.196 1.00 89.38 346 TYR A C 1
ATOM 2844 O O . TYR A 1 346 ? 19.065 17.260 -13.442 1.00 89.38 346 TYR A O 1
ATOM 2852 N N . ARG A 1 347 ? 21.141 16.975 -14.175 1.00 88.62 347 ARG A N 1
ATOM 2853 C CA . ARG A 1 347 ? 20.743 16.599 -15.542 1.00 88.62 347 ARG A CA 1
ATOM 2854 C C . ARG A 1 347 ? 21.275 15.217 -15.863 1.00 88.62 347 ARG A C 1
ATOM 2856 O O . ARG A 1 347 ? 22.252 15.086 -16.601 1.00 88.62 347 ARG A O 1
ATOM 2863 N N . PHE A 1 348 ? 20.627 14.212 -15.288 1.00 94.69 348 PHE A N 1
ATOM 2864 C CA . PHE A 1 348 ? 20.987 12.815 -15.487 1.00 94.69 348 PHE A CA 1
ATOM 2865 C C . PHE A 1 348 ? 20.889 12.423 -16.963 1.00 94.69 348 PHE A C 1
ATOM 2867 O O . PHE A 1 348 ? 19.888 12.698 -17.629 1.00 94.69 348 PHE A O 1
ATOM 2874 N N . LYS A 1 349 ? 21.928 11.761 -17.477 1.00 93.50 349 LYS A N 1
ATOM 2875 C CA . LYS A 1 349 ? 21.940 11.209 -18.843 1.00 93.50 349 LYS A CA 1
ATOM 2876 C C . LYS A 1 349 ? 21.681 9.710 -18.878 1.00 93.50 349 LYS A C 1
ATOM 2878 O O . LYS A 1 349 ? 21.234 9.193 -19.897 1.00 93.50 349 LYS A O 1
ATOM 2883 N N . SER A 1 350 ? 21.958 9.016 -17.777 1.00 95.19 350 SER A N 1
ATOM 2884 C CA . SER A 1 350 ? 21.814 7.565 -17.677 1.00 95.19 350 SER A CA 1
ATOM 2885 C C . SER A 1 350 ? 21.114 7.160 -16.389 1.00 95.19 350 SER A C 1
ATOM 2887 O O . SER A 1 350 ? 21.198 7.860 -15.377 1.00 95.19 350 SER A O 1
ATOM 2889 N N . ILE A 1 351 ? 20.472 5.992 -16.407 1.00 94.38 351 ILE A N 1
ATOM 2890 C CA . ILE A 1 351 ? 19.860 5.427 -15.198 1.00 94.38 351 ILE A CA 1
ATOM 2891 C C . ILE A 1 351 ? 20.917 5.115 -14.132 1.00 94.38 351 ILE A C 1
ATOM 2893 O O . ILE A 1 351 ? 20.693 5.324 -12.946 1.00 94.38 351 ILE A O 1
ATOM 2897 N N . LYS A 1 352 ? 22.116 4.706 -14.558 1.00 93.38 352 LYS A N 1
ATOM 2898 C CA . LYS A 1 352 ? 23.248 4.415 -13.673 1.00 93.38 352 LYS A CA 1
ATOM 2899 C C . LYS A 1 352 ? 23.741 5.650 -12.922 1.00 93.38 352 LYS A C 1
ATOM 2901 O O . LYS A 1 352 ? 24.055 5.553 -11.741 1.00 93.38 352 LYS A O 1
ATOM 2906 N N . GLU A 1 353 ? 23.816 6.793 -13.601 1.00 94.38 353 GLU A N 1
ATOM 2907 C CA . GLU A 1 353 ? 24.181 8.076 -12.989 1.00 94.38 353 GLU A CA 1
ATOM 2908 C C . GLU A 1 353 ? 23.138 8.503 -11.951 1.00 94.38 353 GLU A C 1
ATOM 2910 O O . GLU A 1 353 ? 23.507 8.888 -10.841 1.00 94.38 353 GLU A O 1
ATOM 2915 N N . LEU A 1 354 ? 21.849 8.367 -12.290 1.00 95.12 354 LEU A N 1
ATOM 2916 C CA . LEU A 1 354 ? 20.747 8.655 -11.373 1.00 95.12 354 LEU A CA 1
ATOM 2917 C C . LEU A 1 354 ? 20.839 7.786 -10.115 1.00 95.12 354 LEU A C 1
ATOM 2919 O O . LEU A 1 354 ? 20.837 8.318 -9.008 1.00 95.1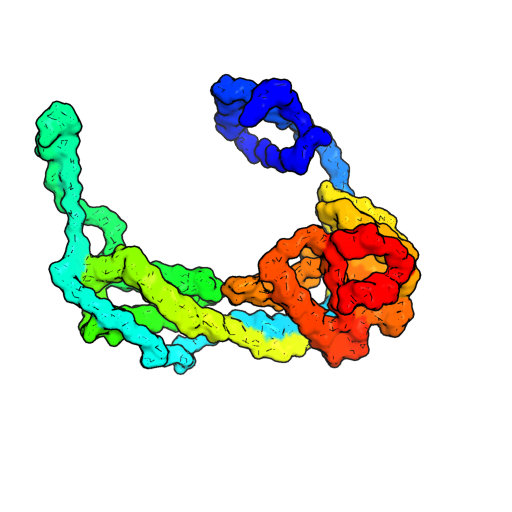2 354 LEU A O 1
ATOM 2923 N N . ILE A 1 355 ? 21.010 6.471 -10.278 1.00 92.50 355 ILE A N 1
ATOM 2924 C CA . ILE A 1 355 ? 21.161 5.544 -9.151 1.00 92.50 355 ILE A CA 1
ATOM 2925 C C . ILE A 1 355 ? 22.374 5.935 -8.311 1.00 92.50 355 ILE A C 1
ATOM 2927 O O . ILE A 1 355 ? 22.228 6.183 -7.123 1.00 92.50 355 ILE A O 1
ATOM 2931 N N . ALA A 1 356 ? 23.558 6.074 -8.908 1.00 92.38 356 ALA A N 1
ATOM 2932 C CA . ALA A 1 356 ? 24.778 6.387 -8.163 1.00 92.38 356 ALA A CA 1
ATOM 2933 C C . ALA A 1 356 ? 24.716 7.713 -7.383 1.00 92.38 356 ALA A C 1
ATOM 2935 O O . ALA A 1 356 ? 25.436 7.865 -6.399 1.00 92.38 356 ALA A O 1
ATOM 2936 N N . THR A 1 357 ? 23.891 8.665 -7.823 1.00 92.25 357 THR A N 1
ATOM 2937 C CA . THR A 1 357 ? 23.751 9.973 -7.170 1.00 92.25 357 THR A CA 1
ATOM 2938 C C . THR A 1 357 ? 22.719 9.959 -6.042 1.00 92.25 357 THR A C 1
ATOM 2940 O O . THR A 1 357 ? 22.905 10.675 -5.064 1.00 92.25 357 THR A O 1
ATOM 2943 N N . LEU A 1 358 ? 21.648 9.167 -6.174 1.00 88.94 358 LEU A N 1
ATOM 2944 C CA . LEU A 1 358 ? 20.491 9.196 -5.268 1.00 88.94 358 LEU A CA 1
ATOM 2945 C C . LEU A 1 358 ? 20.366 7.960 -4.349 1.00 88.94 358 LEU A C 1
ATOM 2947 O O . LEU A 1 358 ? 19.425 7.898 -3.559 1.00 88.94 358 LEU A O 1
ATOM 2951 N N . SER A 1 359 ? 21.262 6.969 -4.470 1.00 73.81 359 SER A N 1
ATOM 2952 C CA . SER A 1 359 ? 21.254 5.730 -3.659 1.00 73.81 359 SER A CA 1
ATOM 2953 C C . SER A 1 359 ? 21.744 5.908 -2.230 1.00 73.81 359 SER A C 1
ATOM 2955 O O . SER A 1 359 ? 22.736 6.646 -2.035 1.00 73.81 359 SER A O 1
#

Solvent-accessible surface area (backbone atoms only — not comparable to full-atom values): 21265 Å² total; per-residue (Å²): 129,71,68,87,57,82,55,47,78,93,78,46,94,73,86,87,88,85,85,76,58,70,76,54,51,56,53,50,54,51,46,26,65,74,71,60,45,65,83,65,85,78,70,85,84,59,80,79,86,59,49,70,39,36,67,31,83,92,27,63,92,24,60,52,77,47,76,38,61,45,75,39,72,40,75,49,83,77,56,65,91,80,62,64,69,83,77,55,84,66,69,50,39,77,86,57,101,48,60,84,76,51,78,48,75,44,61,41,88,89,75,75,42,79,76,42,80,44,79,56,89,63,95,58,79,91,44,35,67,61,51,46,47,51,46,41,50,53,31,30,59,75,64,64,51,78,90,45,58,84,48,44,39,60,52,56,48,49,40,53,32,65,30,40,30,72,52,75,56,59,66,85,39,58,38,50,36,36,52,55,71,32,70,67,48,45,51,53,53,36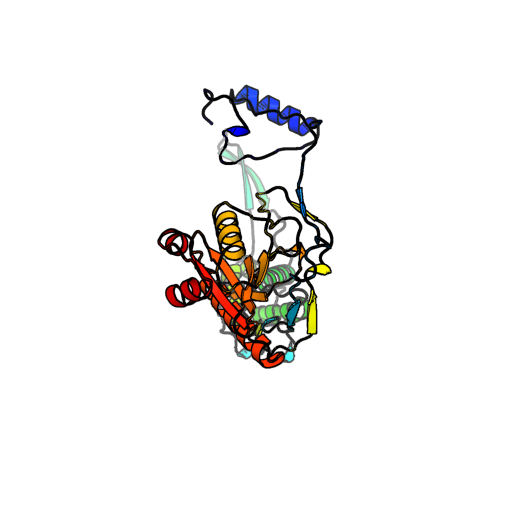,51,52,53,37,63,70,41,54,77,66,40,54,42,80,48,88,60,46,84,73,54,67,44,48,57,75,74,38,72,69,43,80,43,88,62,54,69,41,83,40,86,28,25,25,34,60,40,42,80,21,90,47,70,67,52,43,53,49,50,54,43,55,58,68,23,47,55,50,63,24,35,45,66,52,48,79,81,68,64,68,65,47,75,34,48,42,86,83,70,44,84,44,79,44,67,61,42,32,40,35,30,31,63,67,92,58,29,35,34,40,34,37,76,38,87,71,94,55,88,48,48,66,44,49,53,54,44,46,44,50,47,22,52,52,49,20,72,74,69,72,52,56,42,44,64,48,67,46,44,44,71,64,55,71,75,48,86,73,60,27,55,64,56,47,46,74,72,64,110